Protein AF-A0A1V4E7P1-F1 (afdb_monomer)

Radius of gyration: 20.3 Å; Cα contacts (8 Å, |Δi|>4): 604; chains: 1; bounding box: 57×33×59 Å

Nearest PDB structures (foldseek):
  3u5r-assembly1_E  TM=9.114E-01  e=9.843E-17  Sinorhizobium meliloti 1021
  2ywi-assembly2_B  TM=9.077E-01  e=2.614E-15  Geobacillus kaustophilus HTA426
  2cvb-assembly1_A  TM=9.276E-01  e=2.884E-14  Thermus thermophilus HB8
  2h19-assembly2_B  TM=8.306E-01  e=2.951E-09  Bacillus subtilis
  2h1b-assembly2_B  TM=8.252E-01  e=4.194E-09  Bacillus subtilis

Secondary structure (DSSP, 8-state):
--TTSBPPP-EEEBTTS-EEE--GGGSSEEEEEEE-SS-HHHHHHHHHHHHHHHHHGGGTEEEEEEE-S-TTT-GGGSHHHHHHHHHTT--SS-EEE-TT-HHHHHHT--EESEEEEEETTSBEEEEE-SSS-TT-GGGTTHHHHHHHHHHHTTPPPSS-B----SEEP---EEEEE-TT-TTHHHHHHHHHHHHHHTT-TTS-EEEEE--SHHHHHHHT--SBSEEEETTEESS--SPPP-SSB--EEPTTS-EESS--HHHHHHHHHHHT--GGGSTT---TTS----

Solvent-accessible surface area (backbone atoms only — not comparable to full-atom values): 15595 Å² total; per-residue (Å²): 100,58,69,69,39,71,59,82,73,49,72,35,30,32,64,87,64,51,79,46,64,65,56,37,74,80,27,60,30,38,35,43,31,37,34,47,68,71,33,68,45,19,54,53,39,38,67,41,53,32,46,50,31,58,74,34,45,90,68,42,36,45,44,43,36,33,35,41,43,37,36,88,90,36,57,57,51,23,65,65,47,51,35,52,43,53,76,70,63,69,57,63,50,58,50,26,51,32,87,61,19,51,64,43,57,67,50,54,63,33,24,16,31,28,39,35,34,27,30,39,87,29,30,24,51,27,39,18,34,46,48,49,48,60,90,45,71,87,56,57,31,45,53,45,50,52,35,48,53,21,56,76,67,74,44,79,41,92,68,32,69,50,43,48,53,48,46,53,62,44,67,45,34,36,41,37,31,32,94,85,46,93,54,46,69,63,50,51,51,51,52,53,52,44,32,40,78,70,75,40,64,84,60,69,72,46,76,41,78,46,86,44,56,68,53,15,52,76,56,66,30,47,14,20,59,35,52,27,50,34,72,38,58,71,75,77,71,90,63,64,48,32,94,44,79,27,75,27,77,32,99,88,71,48,78,30,70,58,66,46,69,70,57,53,42,55,43,49,53,63,78,68,40,41,40,83,69,41,89,88,52,53,66,52,72,51,80,78,85,123

Foldseek 3Di:
DAFFDQQDWDWFAFLVGDTDIDQQQQFQKEKEWEAAQPWPLLVLCQQLLQVVLVVCVVLRYAYEYEYLAACVLPVCRDSVVNVVCVVVVSHSHTYGYPNLSVSCVRVVPWFHTWIWMAGSVSGTQATADLALDSNDCVCSSVLVVQSVVCSSVVHRRPCRYAQHDTWTGNWAKEWEAEPPDPCSVVQVVLLCVLCVVVVNNSRDYHYDHDYDQVSQQVLVALEPGFIDISSDTLDDDDRGRDHHQDWDQEPVRDTDSDYDSVSSNVSCCVSNPHSVNDPPHDNSNDPPPD

Sequence (290 aa):
MTVGDRAPLFELPDTAGAPVCLSPERSVATVVVFTANGCPFARAWHDRIQQVARDYANRDVTVLQVVSNDETDHPEDSSTAMRERVAAGELAGPFLRDADQWVAQAYGATATPEIFVVDRMGLVRYHGAPDGDHDDPAQNAGWLREALDDVLSGREVARPLTSPAGCSIKWRVELLWWDGCPTHEHAAELLRGTLAELGRGDVHVAERQVTSREEAERLGFPGSPTFQVGRRDVFPGDAPPALTCRVYERADGRPSPLPDPADLAARLRRVLARPWDLPGWVDPRKPSNR

Mean predicted aligned error: 3.9 Å

pLDDT: mean 94.99, std 6.22, range [40.5, 98.81]

Structure (mmCIF, N/CA/C/O backbone):
data_AF-A0A1V4E7P1-F1
#
_entry.id   AF-A0A1V4E7P1-F1
#
loop_
_atom_site.group_PDB
_atom_site.id
_atom_site.type_symbol
_atom_site.label_atom_id
_atom_site.label_alt_id
_atom_site.label_comp_id
_atom_site.label_asym_id
_atom_site.label_entity_id
_atom_site.label_seq_id
_atom_site.pdbx_PDB_ins_code
_atom_site.Cartn_x
_atom_site.Cartn_y
_atom_site.Cartn_z
_atom_site.occupancy
_atom_site.B_iso_or_equiv
_atom_site.auth_seq_id
_atom_site.auth_comp_id
_atom_site.auth_asym_id
_atom_site.auth_atom_id
_atom_site.pdbx_PDB_model_num
ATOM 1 N N . MET A 1 1 ? -5.362 -8.391 -1.454 1.00 86.50 1 MET A N 1
ATOM 2 C CA . MET A 1 1 ? -5.805 -9.392 -0.462 1.00 86.50 1 MET A CA 1
ATOM 3 C C . MET A 1 1 ? -7.321 -9.315 -0.337 1.00 86.50 1 MET A C 1
ATOM 5 O O . MET A 1 1 ? -7.881 -8.302 -0.738 1.00 86.50 1 MET A O 1
ATOM 9 N N . THR A 1 2 ? -7.983 -10.358 0.149 1.00 90.38 2 THR A N 1
ATOM 10 C CA . THR A 1 2 ? -9.437 -10.400 0.359 1.00 90.38 2 THR A CA 1
ATOM 11 C C . THR A 1 2 ? -9.773 -10.859 1.776 1.00 90.38 2 THR A C 1
ATOM 13 O O . THR A 1 2 ? -8.920 -11.357 2.511 1.00 90.38 2 THR A O 1
ATOM 16 N N . VAL A 1 3 ? -11.024 -10.665 2.190 1.00 95.31 3 VAL A N 1
ATOM 17 C CA . VAL A 1 3 ? -11.500 -11.143 3.493 1.00 95.31 3 VAL A CA 1
ATOM 18 C C . VAL A 1 3 ? -11.436 -12.669 3.536 1.00 95.31 3 VAL A C 1
ATOM 20 O O . VAL A 1 3 ? -11.879 -13.344 2.612 1.00 95.31 3 VAL A O 1
ATOM 23 N N . GLY A 1 4 ? -10.912 -13.205 4.636 1.00 96.94 4 GLY A N 1
ATOM 24 C CA . GLY A 1 4 ? -10.682 -14.632 4.839 1.00 96.94 4 GLY A CA 1
ATOM 25 C C . GLY A 1 4 ? -9.262 -15.087 4.506 1.00 96.94 4 GLY A C 1
ATOM 26 O O . GLY A 1 4 ? -8.871 -16.161 4.959 1.00 96.94 4 GLY A O 1
ATOM 27 N N . ASP A 1 5 ? -8.470 -14.276 3.799 1.00 97.75 5 ASP A N 1
ATOM 28 C CA . ASP A 1 5 ? -7.058 -14.574 3.559 1.00 97.75 5 ASP A CA 1
ATOM 29 C C .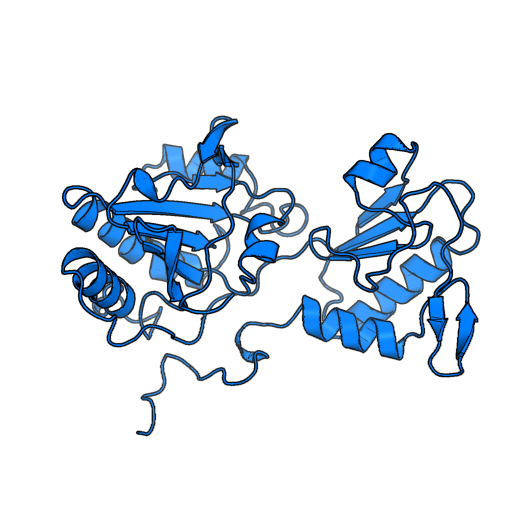 ASP A 1 5 ? -6.243 -14.486 4.857 1.00 97.75 5 ASP A C 1
ATOM 31 O O . ASP A 1 5 ? -6.574 -13.738 5.784 1.00 97.75 5 ASP A O 1
ATOM 35 N N . ARG A 1 6 ? -5.130 -15.230 4.912 1.00 97.88 6 ARG A N 1
ATOM 36 C CA . ARG A 1 6 ? -4.115 -15.030 5.952 1.00 97.88 6 ARG A CA 1
ATOM 37 C C . ARG A 1 6 ? -3.368 -13.730 5.682 1.00 97.88 6 ARG A C 1
ATOM 39 O O . ARG A 1 6 ? -2.772 -13.578 4.617 1.00 97.88 6 ARG A O 1
ATOM 46 N N . ALA A 1 7 ? -3.374 -12.831 6.658 1.00 97.94 7 ALA A N 1
ATOM 47 C CA . ALA A 1 7 ? -2.643 -11.579 6.587 1.00 97.94 7 ALA A CA 1
ATOM 48 C C . ALA A 1 7 ? -1.129 -11.856 6.491 1.00 97.94 7 ALA A C 1
ATOM 50 O O . ALA A 1 7 ? -0.604 -12.622 7.310 1.00 97.94 7 ALA A O 1
ATOM 51 N N . PRO A 1 8 ? -0.409 -11.256 5.525 1.00 97.19 8 PRO A N 1
ATOM 52 C CA . PRO A 1 8 ? 1.044 -11.313 5.498 1.00 97.19 8 PRO A CA 1
ATOM 53 C C . PRO A 1 8 ? 1.610 -10.758 6.807 1.00 97.19 8 PRO A C 1
ATOM 55 O O . PRO A 1 8 ? 1.315 -9.622 7.192 1.00 97.19 8 PRO A O 1
ATOM 58 N N . LEU A 1 9 ? 2.405 -11.571 7.501 1.00 97.12 9 LEU A N 1
ATOM 59 C CA . LEU A 1 9 ? 3.141 -11.122 8.677 1.00 97.12 9 LEU A CA 1
ATOM 60 C C . LEU A 1 9 ? 4.271 -10.199 8.230 1.00 97.12 9 LEU A C 1
ATOM 62 O O . LEU A 1 9 ? 4.896 -10.442 7.198 1.00 97.12 9 LEU A O 1
ATOM 66 N N . PHE A 1 10 ? 4.543 -9.164 9.014 1.00 98.12 10 PHE A N 1
ATOM 67 C CA . PHE A 1 10 ? 5.617 -8.218 8.744 1.00 98.12 10 PHE A CA 1
ATOM 68 C C . PHE A 1 10 ? 6.287 -7.767 10.035 1.00 98.12 10 PHE A C 1
ATOM 70 O O . PHE A 1 10 ? 5.682 -7.806 11.108 1.00 98.12 10 PHE A O 1
ATOM 77 N N . GLU A 1 11 ? 7.517 -7.292 9.886 1.00 98.19 11 GLU A N 1
ATOM 78 C CA . GLU A 1 11 ? 8.252 -6.504 10.866 1.00 98.19 11 GLU A CA 1
ATOM 79 C C . GLU A 1 11 ? 8.652 -5.200 10.174 1.00 98.19 11 GLU A C 1
ATOM 81 O O . GLU A 1 11 ? 9.253 -5.226 9.098 1.00 98.19 11 GLU A O 1
ATOM 86 N N . LEU A 1 12 ? 8.265 -4.066 10.753 1.00 98.50 12 LEU A N 1
ATOM 87 C CA . LEU A 1 12 ? 8.614 -2.738 10.255 1.00 98.50 12 LEU A CA 1
ATOM 88 C C . LEU A 1 12 ? 9.168 -1.887 11.400 1.00 98.50 12 LEU A C 1
ATOM 90 O O . LEU A 1 12 ? 8.705 -2.026 12.534 1.00 98.50 12 LEU A O 1
ATOM 94 N N . PRO A 1 13 ? 10.125 -0.986 11.129 1.00 98.31 13 PRO A N 1
ATOM 95 C CA . PRO A 1 13 ? 10.591 -0.045 12.131 1.00 98.31 13 PRO A CA 1
ATOM 96 C C . PRO A 1 13 ? 9.505 0.990 12.449 1.00 98.31 13 PRO A C 1
ATOM 98 O O . PRO A 1 13 ? 8.839 1.516 11.550 1.00 98.31 13 PRO A O 1
ATOM 101 N N . ASP A 1 14 ? 9.362 1.320 13.729 1.00 97.88 14 ASP A N 1
ATOM 102 C CA . ASP A 1 14 ? 8.660 2.522 14.162 1.00 97.88 14 ASP A CA 1
ATOM 103 C C . ASP A 1 14 ? 9.491 3.792 13.889 1.00 97.88 14 ASP A C 1
ATOM 105 O O . ASP A 1 14 ? 10.610 3.753 13.367 1.00 97.88 14 ASP A O 1
ATOM 109 N N . THR A 1 15 ? 8.966 4.956 14.272 1.00 96.38 15 THR A N 1
ATOM 110 C CA . THR A 1 15 ? 9.650 6.243 14.065 1.00 96.38 15 THR A CA 1
ATOM 111 C C . THR A 1 15 ? 10.967 6.404 14.844 1.00 96.38 15 THR A C 1
ATOM 113 O O . THR A 1 15 ? 11.771 7.281 14.511 1.00 96.38 15 THR A O 1
ATOM 116 N N . ALA A 1 16 ? 11.197 5.583 15.875 1.00 95.25 16 ALA A N 1
ATOM 117 C CA . ALA A 1 16 ? 12.439 5.517 16.645 1.00 95.25 16 ALA A CA 1
ATOM 118 C C . ALA A 1 16 ? 13.408 4.433 16.124 1.00 95.25 16 ALA A C 1
ATOM 120 O O . ALA A 1 16 ? 14.529 4.328 16.622 1.00 95.25 16 ALA A O 1
ATOM 121 N N . GLY A 1 17 ? 13.007 3.661 15.109 1.00 96.00 17 GLY A N 1
ATOM 122 C CA . GLY A 1 17 ? 13.779 2.560 14.539 1.00 96.00 17 GLY A CA 1
ATOM 123 C C . GLY A 1 17 ? 13.604 1.229 15.274 1.00 96.00 17 GLY A C 1
ATOM 124 O O . GLY A 1 17 ? 14.301 0.271 14.944 1.00 96.00 17 GLY A O 1
ATOM 125 N N . ALA A 1 18 ? 12.705 1.145 16.259 1.00 97.25 18 ALA A N 1
ATOM 126 C CA . ALA A 1 18 ? 12.428 -0.104 16.953 1.00 97.25 18 ALA A CA 1
ATOM 127 C C . ALA A 1 18 ? 11.563 -1.021 16.070 1.00 97.25 18 ALA A C 1
ATOM 129 O O . ALA A 1 18 ? 10.590 -0.548 15.478 1.00 97.25 18 ALA A O 1
ATOM 130 N N . PRO A 1 19 ? 11.882 -2.323 15.968 1.00 97.88 19 PRO A N 1
ATOM 131 C CA . PRO A 1 19 ? 11.087 -3.247 15.172 1.00 97.88 19 PRO A CA 1
ATOM 132 C C . PRO A 1 19 ? 9.722 -3.489 15.827 1.00 97.88 19 PRO A C 1
ATOM 134 O O . PRO A 1 19 ? 9.629 -3.787 17.020 1.00 97.88 19 PRO A O 1
ATOM 137 N N . VAL A 1 20 ? 8.660 -3.395 15.029 1.00 98.25 20 VAL A N 1
ATOM 138 C CA . VAL A 1 20 ? 7.285 -3.713 15.421 1.00 98.25 20 VAL A CA 1
ATOM 139 C C . VAL A 1 20 ? 6.727 -4.749 14.458 1.00 98.25 20 VAL A C 1
ATOM 141 O O . VAL A 1 20 ? 6.707 -4.548 13.242 1.00 98.25 20 VAL A O 1
ATOM 144 N N . CYS A 1 21 ? 6.241 -5.853 15.018 1.00 97.50 21 CYS A N 1
ATOM 145 C CA . CYS A 1 21 ? 5.697 -6.962 14.249 1.00 97.50 21 CYS A CA 1
ATOM 146 C C . CYS A 1 21 ? 4.171 -6.954 14.255 1.00 97.50 21 CYS A C 1
ATOM 148 O O . CYS A 1 21 ? 3.543 -6.700 15.286 1.00 97.50 21 CYS A O 1
ATOM 150 N N . LEU A 1 22 ? 3.570 -7.363 13.139 1.00 97.44 22 LEU A N 1
ATOM 151 C CA . LEU A 1 22 ? 2.231 -7.937 13.191 1.00 97.44 22 LEU A CA 1
ATOM 152 C C . LEU A 1 22 ? 2.330 -9.352 13.776 1.00 97.44 22 LEU A C 1
ATOM 154 O O . LEU A 1 22 ? 2.840 -10.264 13.129 1.00 97.44 22 LEU A O 1
ATOM 158 N N . SER A 1 23 ? 1.823 -9.533 14.994 1.00 94.69 23 SER A N 1
ATOM 159 C CA . SER A 1 23 ? 1.747 -10.827 15.684 1.00 94.69 23 SER A CA 1
ATOM 160 C C . SER A 1 23 ? 0.292 -11.093 16.080 1.00 94.69 23 SER A C 1
ATOM 162 O O . SER A 1 23 ? -0.116 -10.688 17.173 1.00 94.69 23 SER A O 1
ATOM 164 N N . PRO A 1 24 ? -0.518 -11.696 15.187 1.00 92.69 24 PRO A N 1
ATOM 165 C CA . PRO A 1 24 ? -1.966 -11.806 15.364 1.00 92.69 24 PRO A CA 1
ATOM 166 C C . PRO A 1 24 ? -2.376 -12.430 16.701 1.00 92.69 24 PRO A C 1
ATOM 168 O O . PRO A 1 24 ? -3.337 -11.998 17.326 1.00 92.69 24 PRO A O 1
ATOM 171 N N . GLU A 1 25 ? -1.607 -13.396 17.197 1.00 94.25 25 GLU A N 1
ATOM 172 C CA . GLU A 1 25 ? -1.861 -14.112 18.444 1.00 94.25 25 GLU A CA 1
ATOM 173 C C . GLU A 1 25 ? -1.769 -13.244 19.712 1.00 94.25 25 GLU A C 1
ATOM 175 O O . GLU A 1 25 ? -2.241 -13.665 20.770 1.00 94.25 25 GLU A O 1
ATOM 180 N N . ARG A 1 26 ? -1.173 -12.045 19.623 1.00 94.12 26 ARG A N 1
ATOM 181 C CA . ARG A 1 26 ? -0.971 -11.129 20.759 1.00 94.12 26 ARG A CA 1
ATOM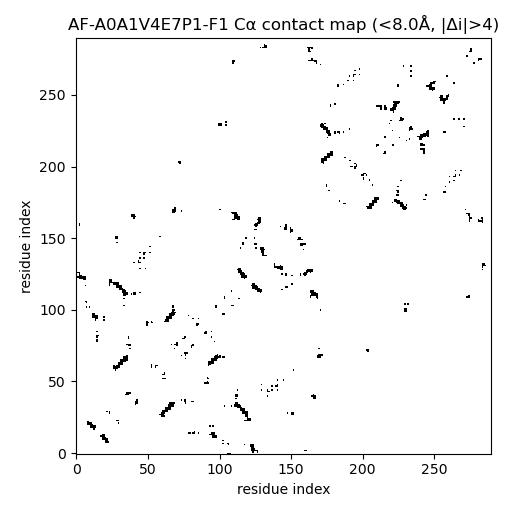 182 C C . ARG A 1 26 ? -2.180 -10.262 21.094 1.00 94.12 26 ARG A C 1
ATOM 184 O O . ARG A 1 26 ? -2.166 -9.633 22.146 1.00 94.12 26 ARG A O 1
ATOM 191 N N . SER A 1 27 ? -3.185 -10.218 20.225 1.00 95.25 27 SER A N 1
ATOM 192 C CA . SER A 1 27 ? -4.400 -9.426 20.420 1.00 95.25 27 SER A CA 1
ATOM 193 C C . SER A 1 27 ? -5.635 -10.229 20.013 1.00 95.25 27 SER A C 1
ATOM 195 O O . SER A 1 27 ? -5.532 -11.261 19.349 1.00 95.25 27 SER A O 1
ATOM 197 N N . VAL A 1 28 ? -6.837 -9.815 20.420 1.00 97.06 28 VAL A N 1
ATOM 198 C CA . VAL A 1 28 ? -8.070 -10.377 19.836 1.00 97.06 28 VAL A CA 1
ATOM 199 C C . VAL A 1 28 ? -8.204 -9.924 18.381 1.00 97.06 28 VAL A C 1
ATOM 201 O O . VAL A 1 28 ? -8.587 -10.720 17.521 1.00 97.06 28 VAL A O 1
ATOM 204 N N . ALA A 1 29 ? -7.838 -8.669 18.107 1.00 98.31 29 ALA A N 1
ATOM 205 C CA . ALA A 1 29 ? -7.758 -8.121 16.761 1.00 98.31 29 ALA A CA 1
ATOM 206 C C . ALA A 1 29 ?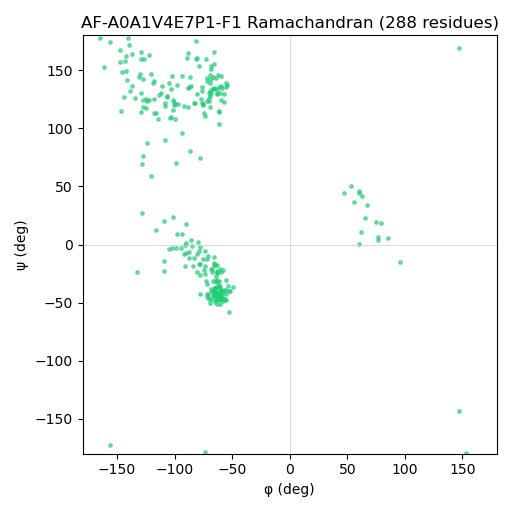 -6.563 -7.166 16.606 1.00 98.31 29 ALA A C 1
ATOM 208 O O . ALA A 1 29 ? -6.171 -6.463 17.537 1.00 98.31 29 ALA A O 1
ATOM 209 N N . THR A 1 30 ? -6.001 -7.101 15.404 1.00 98.69 30 THR A N 1
ATOM 210 C CA . THR A 1 30 ? -5.043 -6.071 14.998 1.00 98.69 30 THR A CA 1
ATOM 211 C C . THR A 1 30 ? -5.575 -5.336 13.776 1.00 98.69 30 THR A C 1
ATOM 213 O O . THR A 1 30 ? -5.885 -5.950 12.760 1.00 98.69 30 THR A O 1
ATOM 216 N N . VAL A 1 31 ? -5.680 -4.016 13.867 1.00 98.75 31 VAL A N 1
ATOM 217 C CA . VAL A 1 31 ? -6.015 -3.139 12.747 1.00 98.75 31 VAL A CA 1
ATOM 218 C C . VAL A 1 31 ? -4.717 -2.691 12.092 1.00 98.75 31 VAL A C 1
ATOM 220 O O . VAL A 1 31 ? -3.900 -2.044 12.739 1.00 98.75 31 VAL A O 1
ATOM 223 N N . VAL A 1 32 ? -4.529 -3.010 10.818 1.00 98.81 32 VAL A N 1
ATOM 224 C CA . VAL A 1 32 ? -3.451 -2.464 9.990 1.00 98.81 32 VAL A CA 1
ATOM 225 C C . VAL A 1 32 ? -4.041 -1.342 9.142 1.00 98.81 32 VAL A C 1
ATOM 227 O O . VAL A 1 32 ? -4.985 -1.558 8.383 1.00 98.81 32 VAL A O 1
ATOM 230 N N . VAL A 1 33 ? -3.505 -0.136 9.298 1.00 98.75 33 VAL A N 1
ATOM 231 C CA . VAL A 1 33 ? -3.950 1.079 8.612 1.00 98.75 33 VAL A CA 1
ATOM 232 C C . VAL A 1 33 ? -2.829 1.541 7.694 1.00 98.75 33 VAL A C 1
ATOM 234 O O . VAL A 1 33 ? -1.834 2.076 8.177 1.00 98.75 33 VAL A O 1
ATOM 237 N N . PHE A 1 34 ? -2.986 1.398 6.381 1.00 98.69 34 PHE A N 1
ATOM 238 C CA . PHE A 1 34 ? -2.112 2.099 5.439 1.00 98.69 34 PHE A CA 1
ATOM 239 C C . PHE A 1 34 ? -2.539 3.557 5.403 1.00 98.69 34 PHE A C 1
ATOM 241 O O . PHE A 1 34 ? -3.694 3.844 5.116 1.00 98.69 34 PHE A O 1
ATOM 248 N N . THR A 1 35 ? -1.648 4.480 5.749 1.00 98.50 35 THR A N 1
ATOM 249 C CA . THR A 1 35 ? -1.956 5.905 5.906 1.00 98.50 35 THR A CA 1
ATOM 250 C C . THR A 1 35 ? -0.827 6.778 5.362 1.00 98.50 35 THR A C 1
ATOM 252 O O . THR A 1 35 ? 0.191 6.283 4.883 1.00 98.50 35 THR A O 1
ATOM 255 N N . ALA A 1 36 ? -1.028 8.090 5.414 1.00 97.75 36 ALA A N 1
ATOM 256 C CA . ALA A 1 36 ? -0.058 9.096 5.014 1.00 97.75 36 ALA A CA 1
ATOM 257 C C . ALA A 1 36 ? -0.208 10.350 5.888 1.00 97.75 36 ALA A C 1
ATOM 259 O O . ALA A 1 36 ? -1.272 10.618 6.452 1.00 97.75 36 ALA A O 1
ATOM 260 N N . ASN A 1 37 ? 0.854 11.138 5.973 1.00 96.62 37 ASN A N 1
ATOM 261 C CA . ASN A 1 37 ? 0.872 12.461 6.583 1.00 96.62 37 ASN A CA 1
ATOM 262 C C . ASN A 1 37 ? 0.270 13.507 5.635 1.00 96.62 37 ASN A C 1
ATOM 264 O O . ASN A 1 37 ? -0.509 14.358 6.065 1.00 96.62 37 ASN A O 1
ATOM 268 N N . GLY A 1 38 ? 0.611 13.428 4.343 1.00 92.75 38 GLY A N 1
ATOM 269 C CA . GLY A 1 38 ? 0.233 14.425 3.335 1.00 92.75 38 GLY A CA 1
ATOM 270 C C . GLY A 1 38 ? -1.176 14.302 2.773 1.00 92.75 38 GLY A C 1
ATOM 271 O O . GLY A 1 38 ? -1.741 15.276 2.273 1.00 92.75 38 GLY A O 1
ATOM 272 N N . CYS A 1 39 ? -1.766 13.109 2.841 1.00 95.12 39 CYS A N 1
ATOM 273 C CA . CYS A 1 39 ? -3.039 12.841 2.188 1.00 95.12 39 CYS A CA 1
ATOM 274 C C . CYS A 1 39 ? -4.203 13.576 2.889 1.00 95.12 39 CYS A C 1
ATOM 276 O O . CYS A 1 39 ? -4.427 13.359 4.083 1.00 95.12 39 CYS A O 1
ATOM 278 N N . PRO A 1 40 ? -5.017 14.378 2.170 1.00 95.69 40 PRO A N 1
ATOM 279 C CA . PRO A 1 40 ? -6.173 15.052 2.761 1.00 95.69 40 PRO A CA 1
ATOM 280 C C . PRO A 1 40 ? -7.207 14.071 3.333 1.00 95.69 40 PRO A C 1
ATOM 282 O O . PRO A 1 40 ? -7.742 14.324 4.407 1.00 95.69 40 PRO A O 1
ATOM 285 N N . PHE A 1 41 ? -7.431 12.921 2.687 1.00 95.81 41 PHE A N 1
ATOM 286 C CA . PHE A 1 41 ? -8.331 11.879 3.201 1.00 95.81 41 PHE A CA 1
ATOM 287 C C . PHE A 1 41 ? -7.791 11.241 4.484 1.00 95.81 41 PHE A C 1
ATOM 289 O O . PHE A 1 41 ? -8.531 11.075 5.452 1.00 95.81 41 PHE A O 1
ATOM 296 N N . ALA A 1 42 ? -6.492 10.921 4.522 1.00 97.12 42 ALA A N 1
ATOM 297 C CA . ALA A 1 42 ? -5.860 10.354 5.713 1.00 97.12 42 ALA A CA 1
ATOM 298 C C . ALA A 1 42 ? -5.945 11.318 6.900 1.00 97.12 42 ALA A C 1
ATOM 300 O O . ALA A 1 42 ? -6.247 10.894 8.013 1.00 97.12 42 ALA A O 1
ATOM 301 N N . ARG A 1 43 ? -5.762 12.621 6.654 1.00 97.00 43 ARG A N 1
ATOM 302 C CA . ARG A 1 43 ? -5.940 13.673 7.662 1.00 97.00 43 ARG A CA 1
ATOM 303 C C . ARG A 1 43 ? -7.395 13.803 8.116 1.00 97.00 43 ARG A C 1
ATOM 305 O O . ARG A 1 43 ? -7.634 13.886 9.314 1.00 97.00 43 ARG A O 1
ATOM 312 N N . ALA A 1 44 ? -8.358 13.759 7.196 1.00 96.81 44 ALA A N 1
ATOM 313 C CA . ALA A 1 44 ? -9.785 13.869 7.513 1.00 96.81 44 ALA A CA 1
ATOM 314 C C . ALA A 1 44 ? -10.314 12.700 8.373 1.00 96.81 44 ALA A C 1
ATOM 316 O O . ALA A 1 44 ? -11.206 12.875 9.208 1.00 96.81 44 ALA A O 1
ATOM 317 N N . TRP A 1 45 ? -9.755 11.499 8.210 1.00 97.50 45 TRP A N 1
ATOM 318 C CA . TRP A 1 45 ? -10.077 10.338 9.049 1.00 97.50 45 TRP A CA 1
ATOM 319 C C . TRP A 1 45 ? -9.166 10.157 10.265 1.00 97.50 45 TRP A C 1
ATOM 321 O O . TRP A 1 45 ? -9.469 9.317 11.115 1.00 97.50 45 TRP A O 1
ATOM 331 N N . HIS A 1 46 ? -8.082 10.929 10.376 1.00 97.75 46 HIS A N 1
ATOM 332 C CA . HIS A 1 46 ? -7.030 10.711 11.365 1.00 97.75 46 HIS A CA 1
ATOM 333 C C . HIS A 1 46 ? -7.579 10.617 12.792 1.00 97.75 46 HIS A C 1
ATOM 335 O O . HIS A 1 46 ? -7.422 9.573 13.425 1.00 97.75 46 HIS A O 1
ATOM 341 N N . ASP A 1 47 ? -8.282 11.652 13.259 1.00 97.88 47 ASP A N 1
ATOM 342 C CA . ASP A 1 47 ? -8.779 11.731 14.639 1.00 97.88 47 ASP A CA 1
ATOM 343 C C . ASP A 1 47 ? -9.724 10.575 14.980 1.00 97.88 47 ASP A C 1
ATOM 345 O O . ASP A 1 47 ? -9.632 9.988 16.057 1.00 97.88 47 ASP A O 1
ATOM 349 N N . ARG A 1 48 ? -10.586 10.179 14.034 1.00 97.31 48 ARG A N 1
ATOM 350 C CA . ARG A 1 48 ? -11.513 9.048 14.199 1.00 97.31 48 ARG A CA 1
ATOM 351 C C . ARG A 1 48 ? -10.764 7.723 14.341 1.00 97.31 48 ARG A C 1
ATOM 353 O O . ARG A 1 48 ? -11.098 6.928 15.215 1.00 97.31 48 ARG A O 1
ATOM 360 N N . ILE A 1 49 ? -9.726 7.496 13.532 1.00 98.44 49 ILE A N 1
ATOM 361 C CA . ILE A 1 49 ? -8.878 6.295 13.624 1.00 98.44 49 ILE A CA 1
ATOM 362 C C . ILE A 1 49 ? -8.114 6.276 14.955 1.00 98.44 49 ILE A C 1
ATOM 364 O O . ILE A 1 49 ? -8.058 5.234 15.612 1.00 98.44 49 ILE A O 1
ATOM 368 N N . GLN A 1 50 ? -7.581 7.418 15.406 1.00 98.56 50 GLN A N 1
ATOM 369 C CA . GLN A 1 50 ? -6.932 7.492 16.719 1.00 98.56 50 GLN A CA 1
ATOM 370 C C . GLN A 1 50 ? -7.925 7.251 17.854 1.00 98.56 50 GLN A C 1
ATOM 372 O O . GLN A 1 50 ? -7.579 6.613 18.846 1.00 98.56 50 GLN A O 1
ATOM 377 N N . GLN A 1 51 ? -9.158 7.740 17.724 1.00 98.38 51 GLN A N 1
ATOM 378 C CA . GLN A 1 51 ? -10.203 7.495 18.708 1.00 98.38 51 GLN A CA 1
ATOM 379 C C . GLN A 1 51 ? -10.566 6.007 18.768 1.00 98.38 51 GLN A C 1
ATOM 381 O O . GLN A 1 51 ? -10.682 5.471 19.863 1.00 98.38 51 GLN A O 1
ATOM 386 N N . VAL A 1 52 ? -10.652 5.311 17.628 1.00 98.62 52 VAL A N 1
ATOM 387 C CA . VAL A 1 52 ? -10.809 3.845 17.599 1.00 98.62 52 VAL A CA 1
ATOM 388 C C . VAL A 1 52 ? -9.654 3.155 18.331 1.00 98.62 52 VAL A C 1
ATOM 390 O O . VAL A 1 52 ? -9.901 2.295 19.173 1.00 98.62 52 VAL A O 1
ATOM 393 N N . ALA A 1 53 ? -8.404 3.553 18.082 1.00 98.50 53 ALA A N 1
ATOM 394 C CA . ALA A 1 53 ? -7.259 2.978 18.789 1.00 98.50 53 ALA A CA 1
ATOM 395 C C . ALA A 1 53 ? -7.368 3.156 20.316 1.00 98.50 53 ALA A C 1
ATOM 397 O O . ALA A 1 53 ? -7.122 2.210 21.061 1.00 98.50 53 ALA A O 1
ATOM 398 N N . ARG A 1 54 ? -7.803 4.332 20.790 1.00 98.25 54 ARG A N 1
ATOM 399 C CA . ARG A 1 54 ? -8.011 4.604 22.225 1.00 98.25 54 ARG A CA 1
ATOM 400 C C . ARG A 1 54 ? -9.182 3.810 22.808 1.00 98.25 54 ARG A C 1
ATOM 402 O O . ARG A 1 54 ? -9.034 3.207 23.867 1.00 98.25 54 ARG A O 1
ATOM 409 N N . ASP A 1 55 ? -10.322 3.797 22.122 1.00 98.38 55 ASP A N 1
ATOM 410 C CA . ASP A 1 55 ? -11.566 3.186 22.605 1.00 98.38 55 ASP A CA 1
ATOM 411 C C . ASP A 1 55 ? -11.475 1.661 22.724 1.00 98.38 55 ASP A C 1
ATOM 413 O O . ASP A 1 55 ? -12.136 1.069 23.575 1.00 98.38 55 ASP A O 1
ATOM 417 N N . TYR A 1 56 ? -10.675 1.020 21.867 1.00 98.44 56 TYR A N 1
ATOM 418 C CA . TYR A 1 56 ? -10.546 -0.437 21.821 1.00 98.44 56 TYR A CA 1
ATOM 419 C C . TYR A 1 56 ? -9.262 -0.966 22.484 1.00 98.44 56 TYR A C 1
ATOM 421 O O . TYR A 1 56 ? -9.112 -2.182 22.620 1.00 98.44 56 TYR A O 1
ATOM 429 N N . ALA A 1 57 ? -8.370 -0.095 22.973 1.00 96.12 57 ALA A N 1
ATOM 430 C CA . ALA A 1 57 ? -7.122 -0.504 23.627 1.00 96.12 57 ALA A CA 1
ATOM 431 C C . ALA A 1 57 ? -7.355 -1.418 24.846 1.00 96.12 57 ALA A C 1
ATOM 433 O O . ALA A 1 57 ? -6.652 -2.407 25.039 1.00 96.12 57 ALA A O 1
ATOM 434 N N . ASN A 1 58 ? -8.383 -1.140 25.656 1.00 96.56 58 ASN A N 1
ATOM 435 C CA . ASN A 1 58 ? -8.744 -1.958 26.822 1.00 96.56 58 ASN A CA 1
ATOM 436 C C . ASN A 1 58 ? -9.500 -3.254 26.465 1.00 96.56 58 ASN A C 1
ATOM 438 O O . ASN A 1 58 ? -9.832 -4.032 27.359 1.00 96.56 58 ASN A O 1
ATOM 442 N N . ARG A 1 59 ? -9.778 -3.486 25.178 1.00 97.19 59 ARG A N 1
ATOM 443 C CA . ARG A 1 59 ? -10.461 -4.674 24.643 1.00 97.19 59 ARG A CA 1
ATOM 444 C C . ARG A 1 59 ? -9.511 -5.577 23.855 1.00 97.19 59 ARG A C 1
ATOM 446 O O . ARG A 1 59 ? -9.974 -6.397 23.070 1.00 97.19 59 ARG A O 1
ATOM 453 N N . ASP A 1 60 ? -8.203 -5.439 24.085 1.00 95.88 60 ASP A N 1
ATOM 454 C CA . ASP A 1 60 ? -7.153 -6.236 23.441 1.00 95.88 60 ASP A CA 1
ATOM 455 C C . ASP A 1 60 ? -7.158 -6.089 21.906 1.00 95.88 60 ASP A C 1
ATOM 457 O O . ASP A 1 60 ? -7.070 -7.067 21.157 1.00 95.88 60 ASP A O 1
ATOM 461 N N . VAL A 1 61 ? -7.303 -4.843 21.438 1.00 98.38 61 VAL A N 1
ATOM 462 C CA . VAL A 1 61 ? -7.151 -4.457 20.030 1.00 98.38 61 VAL A CA 1
ATOM 463 C C . VAL A 1 61 ? -5.906 -3.596 19.866 1.00 98.38 61 VAL A C 1
ATOM 465 O O . VAL A 1 61 ? -5.736 -2.595 20.560 1.00 98.38 61 VAL A O 1
ATOM 468 N N . THR A 1 62 ? -5.071 -3.955 18.895 1.00 98.06 62 THR A N 1
ATOM 469 C CA . THR A 1 62 ? -3.888 -3.177 18.502 1.00 98.06 62 THR A CA 1
ATOM 470 C C . THR A 1 62 ? -4.152 -2.450 17.186 1.00 98.06 62 THR A C 1
ATOM 472 O O . THR A 1 62 ? -4.717 -3.041 16.271 1.00 98.06 62 THR A O 1
ATOM 475 N N . VAL A 1 63 ? -3.721 -1.193 17.050 1.00 98.62 63 VAL A N 1
ATOM 476 C CA . VAL A 1 63 ? -3.783 -0.442 15.782 1.00 98.62 63 VAL A CA 1
ATOM 477 C C . VAL A 1 63 ? -2.366 -0.113 15.313 1.00 98.62 63 VAL A C 1
ATOM 479 O O . VAL A 1 63 ? -1.666 0.667 15.955 1.00 98.62 63 VAL A O 1
ATOM 482 N N . LEU A 1 64 ? -1.953 -0.710 14.196 1.00 98.75 64 LEU A N 1
ATOM 483 C CA . LEU A 1 64 ? -0.676 -0.487 13.521 1.00 98.75 64 LEU A CA 1
ATOM 484 C C . LEU A 1 64 ? -0.891 0.443 12.327 1.00 98.75 64 LEU A C 1
ATOM 486 O O . LEU A 1 64 ? -1.677 0.138 11.432 1.00 98.75 64 LEU A O 1
ATOM 490 N N . GLN A 1 65 ? -0.189 1.570 12.299 1.00 98.69 65 GLN A N 1
ATOM 491 C CA . GLN A 1 65 ? -0.324 2.580 11.252 1.00 98.69 65 GLN A CA 1
ATOM 492 C C . GLN A 1 65 ? 0.924 2.561 10.374 1.00 98.69 65 GLN A C 1
ATOM 494 O O . GLN A 1 65 ? 2.023 2.735 10.883 1.00 98.69 65 GLN A O 1
ATOM 499 N N . VAL A 1 66 ? 0.771 2.336 9.073 1.00 98.81 66 VAL A N 1
ATOM 500 C CA . VAL A 1 66 ? 1.869 2.068 8.136 1.00 98.81 66 VAL A CA 1
ATOM 501 C C . VAL A 1 66 ? 1.923 3.156 7.068 1.00 98.81 66 VAL A C 1
ATOM 503 O O . VAL A 1 66 ? 0.934 3.394 6.375 1.00 98.81 66 VAL A O 1
ATOM 506 N N . VAL A 1 67 ? 3.083 3.797 6.914 1.00 98.62 67 VAL A N 1
ATOM 507 C CA . VAL A 1 67 ? 3.364 4.753 5.832 1.00 98.62 67 VAL A CA 1
ATOM 508 C C . VAL A 1 67 ? 4.258 4.091 4.795 1.00 98.62 67 VAL A C 1
ATOM 510 O O . VAL A 1 67 ? 5.454 3.870 5.022 1.00 98.62 67 VAL A O 1
ATOM 513 N N . SER A 1 68 ? 3.665 3.807 3.638 1.00 97.88 68 SER A N 1
ATOM 514 C CA . SER A 1 68 ? 4.340 3.176 2.499 1.00 97.88 68 SER A CA 1
ATOM 515 C C . SER A 1 68 ? 4.642 4.151 1.364 1.00 97.88 68 SER A C 1
ATOM 517 O O . SER A 1 68 ? 5.266 3.753 0.393 1.00 97.88 68 SER A O 1
ATOM 519 N N . ASN A 1 69 ? 4.228 5.417 1.443 1.00 97.06 69 ASN A N 1
ATOM 520 C CA . ASN A 1 69 ? 4.483 6.388 0.376 1.00 97.06 69 ASN A CA 1
ATOM 521 C C . ASN A 1 69 ? 5.990 6.622 0.159 1.00 97.06 69 ASN A C 1
ATOM 523 O O . ASN A 1 69 ? 6.789 6.547 1.100 1.00 97.06 69 ASN A O 1
ATOM 527 N N . ASP A 1 70 ? 6.384 6.862 -1.093 1.00 94.31 70 ASP A N 1
ATOM 528 C CA . ASP A 1 70 ? 7.762 7.203 -1.432 1.00 94.31 70 ASP A CA 1
ATOM 529 C C . ASP A 1 70 ? 8.061 8.659 -1.068 1.00 94.31 70 ASP A C 1
ATOM 531 O O . ASP A 1 70 ? 7.397 9.584 -1.531 1.00 94.31 70 ASP A O 1
ATOM 535 N N . GLU A 1 71 ? 9.064 8.857 -0.219 1.00 92.50 71 GLU A N 1
ATOM 536 C CA . GLU A 1 71 ? 9.347 10.158 0.396 1.00 92.50 71 GLU A CA 1
ATOM 537 C C . GLU A 1 71 ? 10.128 11.111 -0.517 1.00 92.50 71 GLU A C 1
ATOM 539 O O . GLU A 1 71 ? 10.287 12.282 -0.183 1.00 92.50 71 GLU A O 1
ATOM 544 N N . THR A 1 72 ? 10.605 10.628 -1.670 1.00 89.69 72 THR A N 1
ATOM 545 C CA . THR A 1 72 ? 11.286 11.454 -2.676 1.00 89.69 72 THR A CA 1
ATOM 546 C C . THR A 1 72 ? 10.347 12.501 -3.273 1.00 89.69 72 THR A C 1
ATOM 548 O O . THR A 1 72 ? 10.698 13.678 -3.302 1.00 89.69 72 THR A O 1
ATOM 551 N N . ASP A 1 73 ? 9.144 12.088 -3.679 1.00 85.25 73 ASP A N 1
ATOM 552 C CA . ASP A 1 73 ? 8.117 12.991 -4.223 1.00 85.25 73 ASP A CA 1
ATOM 553 C C . ASP A 1 73 ? 7.177 13.533 -3.138 1.00 85.25 73 ASP A C 1
ATOM 555 O O . ASP A 1 73 ? 6.505 14.546 -3.336 1.00 85.25 73 ASP A O 1
ATOM 559 N N . HIS A 1 74 ? 7.144 12.864 -1.982 1.00 92.00 74 HIS A N 1
ATOM 560 C CA . HIS A 1 74 ? 6.267 13.173 -0.854 1.00 92.00 74 HIS A CA 1
ATOM 561 C C . HIS A 1 74 ? 7.068 13.304 0.451 1.00 92.00 74 HIS A C 1
ATOM 563 O O . HIS A 1 74 ? 6.962 12.448 1.336 1.00 92.00 74 HIS A O 1
ATOM 569 N N . PRO A 1 75 ? 7.898 14.355 0.604 1.00 94.38 75 PRO A N 1
ATOM 570 C CA . PRO A 1 75 ? 8.755 14.541 1.780 1.00 94.38 75 PRO A CA 1
ATOM 571 C C . PRO A 1 75 ? 7.971 14.666 3.095 1.00 94.38 75 PRO A C 1
ATOM 573 O O . PRO A 1 75 ? 8.511 14.407 4.175 1.00 94.38 75 PRO A O 1
ATOM 576 N N . GLU A 1 76 ? 6.688 15.018 3.023 1.00 95.69 76 GLU A N 1
ATOM 577 C CA . GLU A 1 76 ? 5.768 15.008 4.153 1.00 95.69 76 GLU A CA 1
ATOM 578 C C . GLU A 1 76 ? 5.547 13.607 4.744 1.00 95.69 76 GLU A C 1
ATOM 580 O O . GLU A 1 76 ? 5.230 13.498 5.925 1.00 95.69 76 GLU A O 1
ATOM 585 N N . ASP A 1 77 ? 5.780 12.540 3.977 1.00 96.69 77 ASP A N 1
ATOM 586 C CA . ASP A 1 77 ? 5.719 11.141 4.423 1.00 96.69 77 ASP A CA 1
ATOM 587 C C . ASP A 1 77 ? 7.088 10.587 4.868 1.00 96.69 77 ASP A C 1
ATOM 589 O O . ASP A 1 77 ? 7.229 9.392 5.137 1.00 96.69 77 ASP A O 1
ATOM 593 N N . SER A 1 78 ? 8.105 11.447 4.987 1.00 96.06 78 SER A N 1
ATOM 594 C CA . SER A 1 78 ? 9.435 11.053 5.459 1.00 96.06 78 SER A CA 1
ATOM 595 C C . SER A 1 78 ? 9.438 10.595 6.920 1.00 96.06 78 SER A C 1
ATOM 597 O O . SER A 1 78 ? 8.648 11.044 7.756 1.00 96.06 78 SER A O 1
ATOM 599 N N . SER A 1 79 ? 10.431 9.773 7.275 1.00 95.12 79 SER A N 1
ATOM 600 C CA . SER A 1 79 ? 10.647 9.325 8.663 1.00 95.12 79 SER A CA 1
ATOM 601 C C . SER A 1 79 ? 10.785 10.487 9.661 1.00 95.12 79 SER A C 1
ATOM 603 O O . SER A 1 79 ? 10.416 10.357 10.828 1.00 95.12 79 SER A O 1
ATOM 605 N N . THR A 1 80 ? 11.314 11.635 9.221 1.00 96.19 80 THR A N 1
ATOM 606 C CA . THR A 1 80 ? 11.416 12.843 10.053 1.00 96.19 80 THR A CA 1
ATOM 607 C C . THR A 1 80 ? 10.044 13.448 10.326 1.00 96.19 80 THR A C 1
ATOM 609 O O . THR A 1 80 ? 9.706 13.628 11.492 1.00 96.19 80 THR A O 1
ATOM 612 N N . ALA A 1 81 ? 9.226 13.669 9.295 1.00 97.25 81 ALA A N 1
ATOM 613 C CA . ALA A 1 81 ? 7.867 14.182 9.466 1.00 97.25 81 ALA A CA 1
ATOM 614 C C . ALA A 1 81 ? 6.990 13.225 10.297 1.00 97.25 81 ALA A C 1
ATOM 616 O O . ALA A 1 81 ? 6.208 13.653 11.145 1.00 97.25 81 ALA A O 1
ATOM 617 N N . MET A 1 82 ? 7.166 11.908 10.136 1.00 98.06 82 MET A N 1
ATOM 618 C CA . MET A 1 82 ? 6.487 10.920 10.981 1.00 98.06 82 MET A CA 1
ATOM 619 C C . MET A 1 82 ? 6.859 11.060 12.467 1.00 98.06 82 MET A C 1
ATOM 621 O O . MET A 1 82 ? 5.971 11.018 13.321 1.00 98.06 82 MET A O 1
ATOM 625 N N . ARG A 1 83 ? 8.148 11.258 12.792 1.00 97.94 83 ARG A N 1
ATOM 626 C CA . ARG A 1 83 ? 8.605 11.500 14.175 1.00 97.94 83 ARG A CA 1
ATOM 627 C C . ARG A 1 83 ? 7.974 12.747 14.782 1.00 97.94 83 ARG A C 1
ATOM 629 O O . ARG A 1 83 ? 7.623 12.724 15.958 1.00 97.94 83 ARG A O 1
ATOM 636 N N . GLU A 1 84 ? 7.830 13.815 14.003 1.00 97.81 84 GLU A N 1
ATOM 637 C CA . GLU A 1 84 ? 7.229 15.068 14.470 1.00 97.81 84 GLU A CA 1
ATOM 638 C C . GLU A 1 84 ? 5.780 14.861 14.922 1.00 97.81 84 GLU A C 1
ATOM 640 O O . GLU A 1 84 ? 5.407 15.309 16.005 1.00 97.81 84 GLU A O 1
ATOM 645 N N . ARG A 1 85 ? 4.990 14.092 14.164 1.00 97.62 85 ARG A N 1
ATOM 646 C CA . ARG A 1 85 ? 3.605 13.763 14.537 1.00 97.62 85 ARG A CA 1
ATOM 647 C C . ARG A 1 85 ? 3.520 12.907 15.800 1.00 97.62 85 ARG A C 1
ATOM 649 O O . ARG A 1 85 ? 2.675 13.150 16.661 1.00 97.62 85 ARG A O 1
ATOM 656 N N . VAL A 1 86 ? 4.418 11.928 15.947 1.00 97.88 86 VAL A N 1
ATOM 657 C CA . VAL A 1 86 ? 4.513 11.121 17.178 1.00 97.88 86 VAL A CA 1
ATOM 658 C C . VAL A 1 86 ? 4.870 12.007 18.374 1.00 97.88 86 VAL A C 1
ATOM 660 O O . VAL A 1 86 ? 4.216 11.918 19.411 1.00 97.88 86 VAL A O 1
ATOM 663 N N . ALA A 1 87 ? 5.843 12.910 18.224 1.00 97.75 87 ALA A N 1
ATOM 664 C CA . ALA A 1 87 ? 6.235 13.855 19.271 1.00 97.75 87 ALA A CA 1
ATOM 665 C C . ALA A 1 87 ? 5.119 14.854 19.629 1.00 97.75 87 ALA A C 1
ATOM 667 O O . ALA A 1 87 ? 5.018 15.268 20.783 1.00 97.75 87 ALA A O 1
ATOM 668 N N . ALA A 1 88 ? 4.258 15.201 18.669 1.00 97.69 88 ALA A N 1
ATOM 669 C CA . ALA A 1 88 ? 3.075 16.033 18.881 1.00 97.69 88 ALA A CA 1
ATOM 670 C C . ALA A 1 88 ? 1.924 15.305 19.609 1.00 97.69 88 ALA A C 1
ATOM 672 O O . ALA A 1 88 ? 0.926 15.934 19.958 1.00 97.69 88 ALA A O 1
ATOM 673 N N . GLY A 1 89 ? 2.044 13.996 19.869 1.00 97.06 89 GLY A N 1
ATOM 674 C CA . GLY A 1 89 ? 1.012 13.211 20.555 1.00 97.06 89 GLY A CA 1
ATOM 675 C C . GLY A 1 89 ? -0.203 12.886 19.681 1.00 97.06 89 GLY A C 1
ATOM 676 O O . GLY A 1 89 ? -1.269 12.548 20.202 1.00 97.06 89 GLY A O 1
ATOM 677 N N . GLU A 1 90 ? -0.052 12.979 18.359 1.00 97.56 90 GLU A N 1
ATOM 678 C CA . GLU A 1 90 ? -1.122 12.705 17.396 1.00 97.56 90 GLU A CA 1
ATOM 679 C C . GLU A 1 90 ? -1.431 11.206 17.266 1.00 97.56 90 GLU A C 1
ATOM 681 O O . GLU A 1 90 ? -2.492 10.839 16.780 1.00 97.56 90 GLU A O 1
ATOM 686 N N . LEU A 1 91 ? -0.536 10.311 17.692 1.00 97.81 91 LEU A N 1
ATOM 687 C CA . LEU A 1 91 ? -0.656 8.872 17.444 1.00 97.81 91 LEU A CA 1
ATOM 688 C C . LEU A 1 91 ? -1.043 8.122 18.726 1.00 97.81 91 LEU A C 1
ATOM 690 O O . LEU A 1 91 ? -0.382 8.233 19.755 1.00 97.81 91 LEU A O 1
ATOM 694 N N . ALA A 1 92 ? -2.094 7.307 18.646 1.00 96.69 92 ALA A N 1
ATOM 695 C CA . ALA A 1 92 ? -2.582 6.440 19.721 1.00 96.69 92 ALA A CA 1
ATOM 696 C C . ALA A 1 92 ? -2.091 4.979 19.604 1.00 96.69 92 ALA A C 1
ATOM 698 O O . ALA A 1 92 ? -2.548 4.110 20.343 1.00 96.69 92 ALA A O 1
ATOM 699 N N . GLY A 1 93 ? -1.164 4.702 18.683 1.00 94.69 93 GLY A N 1
ATOM 700 C CA . GLY A 1 93 ? -0.570 3.384 18.455 1.00 94.69 93 GLY A CA 1
ATOM 701 C C . GLY A 1 93 ? 0.708 3.474 17.613 1.00 94.69 93 GLY A C 1
ATOM 702 O O . GLY A 1 93 ? 1.068 4.575 17.186 1.00 94.69 93 GLY A O 1
ATOM 703 N N . PRO A 1 94 ? 1.400 2.344 17.366 1.00 97.56 94 PRO A N 1
ATOM 704 C CA . PRO A 1 94 ? 2.637 2.323 16.589 1.00 97.56 94 PRO A CA 1
ATOM 705 C C . PRO A 1 94 ? 2.483 2.945 15.197 1.00 97.56 94 PRO A C 1
ATOM 707 O O . PRO A 1 94 ? 1.523 2.650 14.478 1.00 97.56 94 PRO A O 1
ATOM 710 N N . PHE A 1 95 ? 3.461 3.773 14.818 1.00 98.44 95 PHE A N 1
ATOM 711 C CA . PHE A 1 95 ? 3.537 4.417 13.511 1.00 98.44 95 PHE A CA 1
ATOM 712 C C . PHE A 1 95 ? 4.800 3.961 12.781 1.00 98.44 95 PHE A C 1
ATOM 714 O O . PHE A 1 95 ? 5.915 4.204 13.242 1.00 98.44 95 PHE A O 1
ATOM 721 N N . LEU A 1 96 ? 4.605 3.229 11.689 1.00 98.75 96 LEU A N 1
ATOM 722 C CA . LEU A 1 96 ? 5.579 2.324 11.094 1.00 98.75 96 LEU A CA 1
ATOM 723 C C . LEU A 1 96 ? 5.944 2.766 9.682 1.00 98.75 96 LEU A C 1
ATOM 725 O O . LEU A 1 96 ? 5.076 3.177 8.905 1.00 98.75 96 LEU A O 1
ATOM 729 N N . ARG A 1 97 ? 7.225 2.643 9.335 1.00 98.25 97 ARG A N 1
ATOM 730 C CA . ARG A 1 97 ? 7.732 2.998 8.008 1.00 98.25 97 ARG A CA 1
ATOM 731 C C . ARG A 1 97 ? 7.926 1.752 7.150 1.00 98.25 97 ARG A C 1
ATOM 733 O O . ARG A 1 97 ? 8.805 0.940 7.414 1.00 98.25 97 ARG A O 1
ATOM 740 N N . ASP A 1 98 ? 7.167 1.660 6.064 1.00 98.25 98 ASP A N 1
ATOM 741 C CA . ASP A 1 98 ? 7.345 0.662 5.004 1.00 98.25 98 ASP A CA 1
ATOM 742 C C . ASP A 1 98 ? 8.120 1.286 3.832 1.00 98.25 98 ASP A C 1
ATOM 744 O O . ASP A 1 98 ? 7.568 1.588 2.775 1.00 98.25 98 ASP A O 1
ATOM 748 N N . ALA A 1 99 ? 9.414 1.550 4.046 1.00 95.19 99 ALA A N 1
ATOM 749 C CA . ALA A 1 99 ? 10.271 2.281 3.097 1.00 95.19 99 ALA A CA 1
ATOM 750 C C . ALA A 1 99 ? 10.450 1.574 1.741 1.00 95.19 99 ALA A C 1
ATOM 752 O O . ALA A 1 99 ? 10.743 2.208 0.722 1.00 95.19 99 ALA A O 1
ATOM 753 N N . ASP A 1 100 ? 10.281 0.256 1.753 1.00 93.19 100 ASP A N 1
ATOM 754 C CA . ASP A 1 100 ? 10.427 -0.626 0.602 1.00 93.19 100 ASP A CA 1
ATOM 755 C C . ASP A 1 100 ? 9.088 -0.982 -0.051 1.00 93.19 100 ASP A C 1
ATOM 757 O O . ASP A 1 100 ? 9.075 -1.644 -1.087 1.00 93.19 100 ASP A O 1
ATOM 761 N N . GLN A 1 101 ? 7.983 -0.514 0.539 1.00 96.75 101 GLN A N 1
ATOM 762 C CA . GLN A 1 101 ? 6.603 -0.645 0.061 1.00 96.75 101 GLN A CA 1
ATOM 763 C C . GLN A 1 101 ? 6.094 -2.090 -0.049 1.00 96.75 101 GLN A C 1
ATOM 765 O O . GLN A 1 101 ? 5.030 -2.349 -0.620 1.00 96.75 101 GLN A O 1
ATOM 770 N N . TRP A 1 102 ? 6.845 -3.051 0.491 1.00 95.50 102 TRP A N 1
ATOM 771 C CA . TRP A 1 102 ? 6.559 -4.471 0.327 1.00 95.50 102 TRP A CA 1
ATOM 772 C C . TRP A 1 102 ? 5.339 -4.891 1.151 1.00 95.50 102 TRP A C 1
ATOM 774 O O . TRP A 1 102 ? 4.591 -5.770 0.723 1.00 95.50 102 TRP A O 1
ATOM 784 N N . VAL A 1 103 ? 5.098 -4.253 2.305 1.00 97.81 103 VAL A N 1
ATOM 785 C CA . VAL A 1 103 ? 3.929 -4.555 3.141 1.00 97.81 103 VAL A CA 1
ATOM 786 C C . VAL A 1 103 ? 2.665 -4.062 2.448 1.00 97.81 103 VAL A C 1
ATOM 788 O O . VAL A 1 103 ? 1.721 -4.838 2.294 1.00 97.81 103 VAL A O 1
ATOM 791 N N . ALA A 1 104 ? 2.663 -2.828 1.930 1.00 97.38 104 ALA A N 1
ATOM 792 C CA . ALA A 1 104 ? 1.558 -2.339 1.101 1.00 97.38 104 ALA A CA 1
ATOM 793 C C . ALA A 1 104 ? 1.299 -3.257 -0.096 1.00 97.38 104 ALA A C 1
ATOM 795 O O . ALA A 1 104 ? 0.149 -3.596 -0.385 1.00 97.38 104 ALA A O 1
ATOM 796 N N . GLN A 1 105 ? 2.362 -3.723 -0.756 1.00 95.06 105 GLN A N 1
ATOM 797 C CA . GLN A 1 105 ? 2.251 -4.626 -1.894 1.00 95.06 105 GLN A CA 1
ATOM 798 C C . GLN A 1 105 ? 1.641 -5.978 -1.494 1.00 95.06 105 GLN A C 1
ATOM 800 O O . GLN A 1 105 ? 0.748 -6.472 -2.184 1.00 95.06 105 GLN A O 1
ATOM 805 N N . ALA A 1 106 ? 2.101 -6.573 -0.391 1.00 95.56 106 ALA A N 1
ATOM 806 C CA . ALA A 1 106 ? 1.642 -7.874 0.088 1.00 95.56 106 ALA A CA 1
ATOM 807 C C . ALA A 1 106 ? 0.165 -7.842 0.510 1.00 95.56 106 ALA A C 1
ATOM 809 O O . ALA A 1 106 ? -0.585 -8.780 0.236 1.00 95.56 106 ALA A O 1
ATOM 810 N N . TYR A 1 107 ? -0.276 -6.737 1.113 1.00 96.62 107 TYR A N 1
ATOM 811 C CA . TYR A 1 107 ? -1.682 -6.512 1.450 1.00 96.62 107 TYR A CA 1
ATOM 812 C C . TYR A 1 107 ? -2.519 -6.168 0.208 1.00 96.62 107 TYR A C 1
ATOM 814 O O . TYR A 1 107 ? -3.731 -6.398 0.174 1.00 96.62 107 TYR A O 1
ATOM 822 N N . GLY A 1 108 ? -1.877 -5.684 -0.856 1.00 94.25 108 GLY A N 1
ATOM 823 C CA . GLY A 1 108 ? -2.554 -5.125 -2.020 1.00 94.25 108 GLY A CA 1
ATOM 824 C C . GLY A 1 108 ? -3.277 -3.827 -1.676 1.00 94.25 108 GLY A C 1
ATOM 825 O O . GLY A 1 108 ? -4.355 -3.587 -2.212 1.00 94.25 108 GLY A O 1
ATOM 826 N N . ALA A 1 109 ? -2.713 -3.040 -0.758 1.00 95.69 109 ALA A N 1
ATOM 827 C CA . ALA A 1 109 ? -3.222 -1.724 -0.420 1.00 95.69 109 ALA A CA 1
ATOM 828 C C . ALA A 1 109 ? -3.054 -0.777 -1.617 1.00 95.69 109 ALA A C 1
ATOM 830 O O . ALA A 1 109 ? -2.089 -0.855 -2.378 1.00 95.69 109 ALA A O 1
ATOM 831 N N . THR A 1 110 ? -4.018 0.112 -1.795 1.00 94.50 110 THR A N 1
ATOM 832 C CA . THR A 1 110 ? -4.139 1.018 -2.939 1.00 94.50 110 THR A CA 1
ATOM 833 C C . THR A 1 110 ? -4.430 2.451 -2.525 1.00 94.50 110 THR A C 1
ATOM 835 O O . THR A 1 110 ? -4.107 3.357 -3.293 1.00 94.50 110 THR A O 1
ATOM 838 N N . ALA A 1 111 ? -5.003 2.675 -1.338 1.00 96.00 111 ALA A N 1
ATOM 839 C CA . ALA A 1 111 ? -5.441 3.974 -0.847 1.00 96.00 111 ALA A CA 1
ATOM 840 C C . ALA A 1 111 ? -4.779 4.364 0.482 1.00 96.00 111 ALA A C 1
ATOM 842 O O . ALA A 1 111 ? -4.262 3.535 1.228 1.00 96.00 111 ALA A O 1
ATOM 843 N N . THR A 1 112 ? -4.856 5.655 0.795 1.00 97.12 112 THR A N 1
ATOM 844 C CA . THR A 1 112 ? -4.568 6.212 2.117 1.00 97.12 112 THR A CA 1
ATOM 845 C C . THR A 1 112 ? -5.752 7.087 2.575 1.00 97.12 112 THR A C 1
ATOM 847 O O . THR A 1 112 ? -6.062 8.072 1.899 1.00 97.12 112 THR A O 1
ATOM 850 N N . PRO A 1 113 ? -6.434 6.754 3.691 1.00 97.56 113 PRO A N 1
ATOM 851 C CA . PRO A 1 113 ? -6.233 5.565 4.505 1.00 97.56 113 PRO A CA 1
ATOM 852 C C . PRO A 1 113 ? -6.889 4.314 3.887 1.00 97.56 113 PRO A C 1
ATOM 854 O O . PRO A 1 113 ? -7.901 4.404 3.198 1.00 97.56 113 PRO A O 1
ATOM 857 N N . GLU A 1 114 ? -6.356 3.137 4.194 1.00 97.94 114 GLU A N 1
ATOM 858 C CA . GLU A 1 114 ? -6.983 1.846 3.892 1.00 97.94 114 GLU A CA 1
ATOM 859 C C . GLU A 1 114 ? -6.805 0.889 5.070 1.00 97.94 114 GLU A C 1
ATOM 861 O O . GLU A 1 114 ? -5.715 0.779 5.636 1.00 97.94 114 GLU A O 1
ATOM 866 N N . ILE A 1 115 ? -7.895 0.236 5.471 1.00 98.38 115 ILE A N 1
ATOM 867 C CA . ILE A 1 115 ? -7.997 -0.491 6.735 1.00 98.38 115 ILE A CA 1
ATOM 868 C C . ILE A 1 115 ? -8.082 -1.990 6.486 1.00 98.38 115 ILE A C 1
ATOM 870 O O . ILE A 1 115 ? -8.878 -2.440 5.663 1.00 98.38 115 ILE A O 1
ATOM 874 N N . PHE A 1 116 ? -7.336 -2.754 7.279 1.00 98.69 116 PHE A N 1
ATOM 875 C CA . PHE A 1 116 ? -7.437 -4.203 7.381 1.00 98.69 116 PHE A CA 1
ATOM 876 C C . PHE A 1 116 ? -7.607 -4.596 8.850 1.00 98.69 116 PHE A C 1
ATOM 878 O O . PHE A 1 116 ? -6.774 -4.236 9.677 1.00 98.69 116 PHE A O 1
ATOM 885 N N . VAL A 1 117 ? -8.657 -5.344 9.196 1.00 98.75 117 VAL A N 1
ATOM 886 C CA . VAL A 1 117 ? -8.794 -5.941 10.539 1.00 98.75 117 VAL A CA 1
ATOM 887 C C . VAL A 1 117 ? -8.379 -7.400 10.455 1.00 98.75 117 VAL A C 1
ATOM 889 O O . VAL A 1 117 ? -8.985 -8.171 9.715 1.00 98.75 117 VAL A O 1
ATOM 892 N N . VAL A 1 118 ? -7.356 -7.771 11.215 1.00 98.75 118 VAL A N 1
ATOM 893 C CA . VAL A 1 118 ? -6.806 -9.124 11.315 1.00 98.75 118 VAL A CA 1
ATOM 894 C C . VAL A 1 118 ? -7.213 -9.708 12.663 1.00 98.75 118 VAL A C 1
ATOM 896 O O . VAL A 1 118 ? -7.000 -9.074 13.694 1.00 98.75 118 VAL A O 1
ATOM 899 N N . ASP A 1 119 ? -7.820 -10.891 12.678 1.00 98.44 119 ASP A N 1
ATOM 900 C CA . ASP A 1 119 ? -8.168 -11.566 13.931 1.00 98.44 119 ASP A CA 1
ATOM 901 C C . ASP A 1 119 ? -6.978 -12.313 14.550 1.00 98.44 119 ASP A C 1
ATOM 903 O O . ASP A 1 119 ? -5.915 -12.455 13.945 1.00 98.44 119 ASP A O 1
ATOM 907 N N . ARG A 1 120 ? -7.180 -12.865 15.750 1.00 97.56 120 ARG A N 1
ATOM 908 C CA . ARG A 1 120 ? -6.165 -13.654 16.462 1.00 97.56 120 ARG A CA 1
ATOM 909 C C . ARG A 1 120 ? -5.640 -14.877 15.693 1.00 97.56 120 ARG A C 1
ATOM 911 O O . ARG A 1 120 ? -4.557 -15.375 15.989 1.00 97.56 120 ARG A O 1
ATOM 918 N N . MET A 1 121 ? -6.387 -15.387 14.712 1.00 97.19 121 MET A N 1
ATOM 919 C CA . MET A 1 121 ? -5.962 -16.505 13.859 1.00 97.19 121 MET A CA 1
ATOM 920 C C . MET A 1 121 ? -5.112 -16.049 12.661 1.00 97.19 121 MET A C 1
ATOM 922 O O . MET A 1 121 ? -4.659 -16.890 11.871 1.00 97.19 121 MET A O 1
ATOM 926 N N . GLY A 1 122 ? -4.896 -14.739 12.523 1.00 97.69 122 GLY A N 1
ATOM 927 C CA . GLY A 1 122 ? -4.189 -14.119 11.411 1.00 97.69 122 GLY A CA 1
ATOM 928 C C . GLY A 1 122 ? -5.045 -13.979 10.157 1.00 97.69 122 GLY A C 1
ATOM 929 O O . GLY A 1 122 ? -4.483 -13.859 9.072 1.00 97.69 122 GLY A O 1
ATOM 930 N N . LEU A 1 123 ? -6.373 -14.050 10.266 1.00 98.25 123 LEU A N 1
ATOM 931 C CA . LEU A 1 123 ? -7.281 -13.956 9.126 1.00 98.25 123 LEU A CA 1
ATOM 932 C C . LEU A 1 123 ? -7.830 -12.538 8.994 1.00 98.25 123 LEU A C 1
ATOM 934 O O . LEU A 1 123 ? -8.233 -11.920 9.979 1.00 98.25 123 LEU A O 1
ATOM 938 N N . VAL A 1 124 ? -7.884 -12.034 7.763 1.00 98.56 124 VAL A N 1
ATOM 939 C CA . VAL A 1 124 ? -8.508 -10.742 7.464 1.00 98.56 124 VAL A CA 1
ATOM 940 C C . VAL A 1 124 ? -10.019 -10.873 7.633 1.00 98.56 124 VAL A C 1
ATOM 942 O O . VAL A 1 124 ? -10.653 -11.721 7.006 1.00 98.56 124 VAL A O 1
ATOM 945 N N . ARG A 1 125 ? -10.603 -10.035 8.486 1.00 98.56 125 ARG A N 1
ATOM 946 C CA . ARG A 1 125 ? -12.043 -9.974 8.783 1.00 98.56 125 ARG A CA 1
ATOM 947 C C . ARG A 1 125 ? -12.721 -8.732 8.231 1.00 98.56 125 ARG A C 1
ATOM 949 O O . ARG A 1 125 ? -13.923 -8.759 7.998 1.00 98.56 125 ARG A O 1
ATOM 956 N N . TYR A 1 126 ? -11.944 -7.684 7.994 1.00 98.56 126 TYR A N 1
ATOM 957 C CA . TYR A 1 126 ? -12.411 -6.450 7.385 1.00 98.56 126 TYR A CA 1
ATOM 958 C C . TYR A 1 126 ? -11.361 -5.897 6.433 1.00 98.56 126 TYR A C 1
ATOM 960 O O . TYR A 1 126 ? -10.173 -5.939 6.757 1.00 98.56 126 TYR A O 1
ATOM 968 N N . HIS A 1 127 ? -11.799 -5.344 5.306 1.00 97.81 127 HIS A N 1
ATOM 969 C CA . HIS A 1 127 ? -10.961 -4.609 4.363 1.00 97.81 127 HIS A CA 1
ATOM 970 C C . HIS A 1 127 ? -11.747 -3.432 3.765 1.00 97.81 127 HIS A C 1
ATOM 972 O O . HIS A 1 127 ? -12.841 -3.629 3.239 1.00 97.81 127 HIS A O 1
ATOM 978 N N . GLY A 1 128 ? -11.207 -2.212 3.841 1.00 96.50 128 GLY A N 1
ATOM 979 C CA . GLY A 1 128 ? -11.751 -1.051 3.129 1.00 96.50 128 GLY A CA 1
ATOM 980 C C . GLY A 1 128 ? -11.577 0.279 3.865 1.00 96.50 128 GLY A C 1
ATOM 981 O O . GLY A 1 128 ? -10.548 0.522 4.492 1.00 96.50 128 GLY A O 1
ATOM 982 N N . ALA A 1 129 ? -12.571 1.163 3.765 1.00 96.75 129 ALA A N 1
ATOM 983 C CA . ALA A 1 129 ? -12.586 2.486 4.398 1.00 96.75 129 ALA A CA 1
ATOM 984 C C . ALA A 1 129 ? -13.020 2.420 5.880 1.00 96.75 129 ALA A C 1
ATOM 986 O O . ALA A 1 129 ? -13.666 1.459 6.281 1.00 96.75 129 ALA A O 1
ATOM 987 N N . PRO A 1 130 ? -12.715 3.409 6.734 1.00 97.25 130 PRO A N 1
ATOM 988 C CA . PRO A 1 130 ? -13.188 3.407 8.126 1.00 97.25 130 PRO A CA 1
ATOM 989 C C . PRO A 1 130 ? -14.700 3.687 8.264 1.00 97.25 130 PRO A C 1
ATOM 991 O O . PRO A 1 130 ? -15.349 3.138 9.155 1.00 97.25 130 PRO A O 1
ATOM 994 N N . ASP A 1 131 ? -15.257 4.527 7.392 1.00 96.81 131 ASP A N 1
ATOM 995 C CA . ASP A 1 131 ? -16.685 4.828 7.242 1.00 96.81 131 ASP A CA 1
ATOM 996 C C . ASP A 1 131 ? -16.968 5.351 5.815 1.00 96.81 131 ASP A C 1
ATOM 998 O O . ASP A 1 131 ? -16.100 5.265 4.940 1.00 96.81 131 ASP A O 1
ATOM 1002 N N . GLY A 1 132 ? -18.192 5.822 5.554 1.00 95.12 132 GLY A N 1
ATOM 1003 C CA . GLY A 1 132 ? -18.645 6.175 4.208 1.00 95.12 132 GLY A CA 1
ATOM 1004 C C . GLY A 1 132 ? -18.275 7.570 3.741 1.00 95.12 132 GLY A C 1
ATOM 1005 O O . GLY A 1 132 ? -18.299 7.813 2.535 1.00 95.12 132 GLY A O 1
ATOM 1006 N N . ASP A 1 133 ? -17.920 8.478 4.650 1.00 94.69 133 ASP A N 1
ATOM 1007 C CA . ASP A 1 133 ? -17.602 9.851 4.282 1.00 94.69 133 ASP A CA 1
ATOM 1008 C C . ASP A 1 133 ? -16.513 10.474 5.163 1.00 94.69 133 ASP A C 1
ATOM 1010 O O . ASP A 1 133 ? -16.676 10.741 6.358 1.00 94.69 133 ASP A O 1
ATOM 1014 N N . HIS A 1 134 ? -15.384 10.773 4.526 1.00 92.81 134 HIS A N 1
ATOM 1015 C CA . HIS A 1 134 ? -14.289 11.503 5.146 1.00 92.81 134 HIS A CA 1
ATOM 1016 C C . HIS A 1 134 ? -14.667 12.936 5.562 1.00 92.81 134 HIS A C 1
ATOM 1018 O O . HIS A 1 134 ? -14.060 13.439 6.504 1.00 92.81 134 HIS A O 1
ATOM 1024 N N . ASP A 1 135 ? -15.681 13.555 4.949 1.00 93.38 135 ASP A N 1
ATOM 1025 C CA . ASP A 1 135 ? -16.127 14.918 5.272 1.00 93.38 135 ASP A CA 1
ATOM 1026 C C . ASP A 1 135 ? -17.160 14.956 6.415 1.00 93.38 135 ASP A C 1
ATOM 1028 O O . ASP A 1 135 ? -17.440 16.026 6.958 1.00 93.38 135 ASP A O 1
ATOM 1032 N N . ASP A 1 136 ? -17.708 13.801 6.817 1.00 95.88 136 ASP A N 1
ATOM 1033 C CA . ASP A 1 136 ? -18.692 13.689 7.897 1.00 95.88 136 ASP A CA 1
ATOM 1034 C C . ASP A 1 136 ? -18.084 13.027 9.148 1.00 95.88 136 ASP A C 1
ATOM 1036 O O . ASP A 1 136 ? -18.149 11.802 9.320 1.00 95.88 136 ASP A O 1
ATOM 1040 N N . PRO A 1 137 ? -17.499 13.810 10.074 1.00 93.94 137 PRO A N 1
ATOM 1041 C CA . PRO A 1 137 ? -16.905 13.265 11.290 1.00 93.94 137 PRO A CA 1
ATOM 1042 C C . PRO A 1 137 ? -17.924 12.576 12.211 1.00 93.94 137 PRO A C 1
ATOM 1044 O O . PRO A 1 137 ? -17.514 11.779 13.059 1.00 93.94 137 PRO A O 1
ATOM 1047 N N . ALA A 1 138 ? -19.233 12.824 12.054 1.00 96.31 138 ALA A N 1
ATOM 1048 C CA . ALA A 1 138 ? -20.264 12.197 12.880 1.00 96.31 138 ALA A CA 1
ATOM 1049 C C . ALA A 1 138 ? -20.381 10.684 12.633 1.00 96.31 138 ALA A C 1
ATOM 1051 O O . ALA A 1 138 ? -20.837 9.960 13.520 1.00 96.31 138 ALA A O 1
ATOM 1052 N N . GLN A 1 139 ? -19.916 10.185 11.480 1.00 96.81 139 GLN A N 1
ATOM 1053 C CA . GLN A 1 139 ? -19.870 8.746 11.201 1.00 96.81 139 GLN A CA 1
ATOM 1054 C C . GLN A 1 139 ? -18.844 8.002 12.063 1.00 96.81 139 GLN A C 1
ATOM 1056 O O . GLN A 1 139 ? -18.977 6.795 12.250 1.00 96.81 139 GLN A O 1
ATOM 1061 N N . ASN A 1 140 ? -17.850 8.713 12.615 1.00 96.94 140 ASN A N 1
ATOM 1062 C CA . ASN A 1 140 ? -16.932 8.229 13.650 1.00 96.94 140 ASN A CA 1
ATOM 1063 C C . ASN A 1 140 ? -16.334 6.829 13.381 1.00 96.94 140 ASN A C 1
ATOM 1065 O O . ASN A 1 140 ? -16.277 5.998 14.287 1.00 96.94 140 ASN A O 1
ATOM 1069 N N . ALA A 1 141 ? -15.893 6.550 12.149 1.00 97.88 141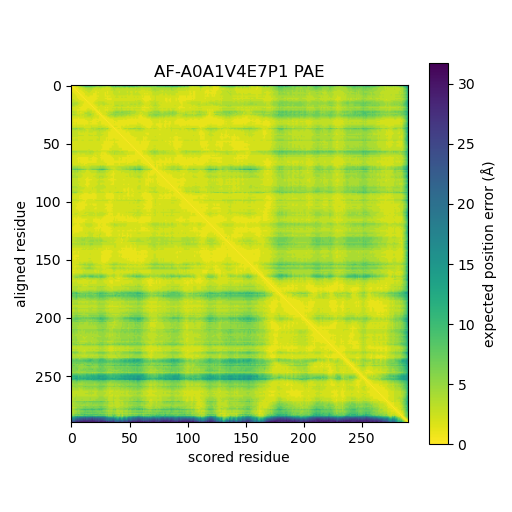 ALA A N 1
ATOM 1070 C CA . ALA A 1 141 ? -15.355 5.247 11.747 1.00 97.88 141 ALA A CA 1
ATOM 10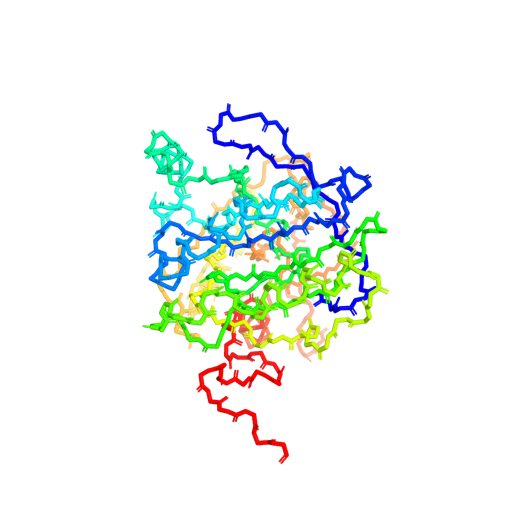71 C C . ALA A 1 141 ? -16.321 4.071 12.017 1.00 97.88 141 ALA A C 1
ATOM 1073 O O . ALA A 1 141 ? -15.900 2.984 12.416 1.00 97.88 141 ALA A O 1
ATOM 1074 N N . GLY A 1 142 ? -17.628 4.296 11.840 1.00 98.25 142 GLY A N 1
ATOM 1075 C CA . GLY A 1 142 ? -18.686 3.349 12.193 1.00 98.25 142 GLY A CA 1
ATOM 1076 C C . GLY A 1 142 ? -18.506 1.952 11.598 1.00 98.25 142 GLY A C 1
ATOM 1077 O O . GLY A 1 142 ? -18.682 0.975 12.316 1.00 98.25 142 GLY A O 1
ATOM 1078 N N . TRP A 1 143 ? -18.068 1.828 10.340 1.00 98.25 143 TRP A N 1
ATOM 1079 C CA . TRP A 1 143 ? -17.869 0.511 9.713 1.00 98.25 143 TRP A CA 1
ATOM 1080 C C . TRP A 1 143 ? -16.702 -0.256 10.337 1.00 98.25 143 TRP A C 1
ATOM 1082 O O . TRP A 1 143 ? -16.817 -1.453 10.594 1.00 98.25 143 TRP A O 1
ATOM 1092 N N . LEU A 1 144 ? -15.597 0.434 10.637 1.00 98.56 144 LEU A N 1
ATOM 1093 C CA . LEU A 1 144 ? -14.472 -0.159 11.361 1.00 98.56 144 LEU A CA 1
ATOM 1094 C C . LEU A 1 144 ? -14.880 -0.591 12.778 1.00 98.56 144 LEU A C 1
ATOM 1096 O O . LEU A 1 144 ? -14.520 -1.682 13.217 1.00 98.56 144 LEU A O 1
ATOM 1100 N N . ARG A 1 145 ? -15.643 0.242 13.492 1.00 98.69 145 ARG A N 1
ATOM 1101 C CA . ARG A 1 145 ? -16.127 -0.063 14.848 1.00 98.69 145 ARG A CA 1
ATOM 1102 C C . ARG A 1 145 ? -17.054 -1.274 14.868 1.00 98.69 145 ARG A C 1
ATOM 1104 O O . ARG A 1 145 ? -16.832 -2.184 15.661 1.00 98.69 145 ARG A O 1
ATOM 1111 N N . GLU A 1 146 ? -18.026 -1.314 13.958 1.00 98.56 146 GLU A N 1
ATOM 1112 C CA . GLU A 1 146 ? -18.926 -2.458 13.767 1.00 98.56 146 GLU A CA 1
ATOM 1113 C C . GLU A 1 146 ? -18.131 -3.746 13.513 1.00 98.56 146 GLU A C 1
ATOM 1115 O O . GLU A 1 146 ? -18.346 -4.751 14.192 1.00 98.56 146 GLU A O 1
ATOM 1120 N N . ALA A 1 147 ? -17.149 -3.702 12.604 1.00 98.69 147 ALA A N 1
ATOM 1121 C CA . ALA A 1 147 ? -16.304 -4.854 12.311 1.00 98.69 147 ALA A CA 1
ATOM 1122 C C . ALA A 1 147 ? -15.493 -5.318 13.531 1.00 98.69 147 ALA A C 1
ATOM 1124 O O . ALA A 1 147 ? -15.422 -6.518 13.801 1.00 98.69 147 ALA A O 1
ATOM 1125 N N . LEU A 1 148 ? -14.908 -4.392 14.296 1.00 98.81 148 LEU A N 1
ATOM 1126 C CA . LEU A 1 148 ? -14.200 -4.723 15.534 1.00 98.81 148 LEU A CA 1
ATOM 1127 C C . LEU A 1 148 ? -15.134 -5.346 16.573 1.00 98.81 148 LEU A C 1
ATOM 1129 O O . LEU A 1 148 ? -14.765 -6.331 17.208 1.00 98.81 148 LEU A O 1
ATOM 1133 N N . ASP A 1 149 ? -16.341 -4.809 16.741 1.00 98.62 149 ASP A N 1
ATOM 1134 C CA . ASP A 1 149 ? -17.316 -5.340 17.691 1.00 98.62 149 ASP A CA 1
ATOM 1135 C C . ASP A 1 149 ? -17.789 -6.748 17.323 1.00 98.62 149 ASP A C 1
ATOM 1137 O O . ASP A 1 149 ? -17.962 -7.580 18.221 1.00 98.62 149 ASP A O 1
ATOM 1141 N N . ASP A 1 150 ? -17.957 -7.039 16.033 1.00 98.56 150 ASP A N 1
ATOM 1142 C CA . ASP A 1 150 ? -18.258 -8.385 15.544 1.00 98.56 150 ASP A CA 1
ATOM 1143 C C . ASP A 1 150 ? -17.100 -9.352 15.812 1.00 98.56 150 ASP A C 1
ATOM 1145 O O . ASP A 1 150 ? -17.321 -10.394 16.435 1.00 98.56 150 ASP A O 1
ATOM 1149 N N . VAL A 1 151 ? -15.863 -8.977 15.462 1.00 98.44 151 VAL A N 1
ATOM 1150 C CA 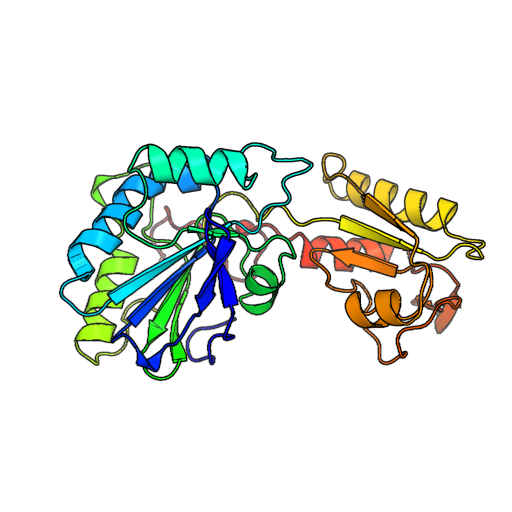. VAL A 1 151 ? -14.659 -9.793 15.713 1.00 98.44 151 VAL A CA 1
ATOM 1151 C C . VAL A 1 151 ? -14.488 -10.086 17.205 1.00 98.44 151 VAL A C 1
ATOM 1153 O O . VAL A 1 151 ? -14.318 -11.241 17.596 1.00 98.44 151 VAL A O 1
ATOM 1156 N N . LEU A 1 152 ? -14.594 -9.062 18.057 1.00 98.19 152 LEU A N 1
ATOM 1157 C CA . LEU A 1 152 ? -14.461 -9.187 19.513 1.00 98.19 152 LEU A CA 1
ATOM 1158 C C . LEU A 1 152 ? -15.560 -10.051 20.135 1.00 98.19 152 LEU A C 1
ATOM 1160 O O . LEU A 1 152 ? -15.351 -10.660 21.182 1.00 98.19 152 LEU A O 1
ATOM 1164 N N . SER A 1 153 ? -16.727 -10.108 19.495 1.00 97.62 153 SER A N 1
ATOM 1165 C CA . SER A 1 153 ? -17.848 -10.939 19.930 1.00 97.62 153 SER A CA 1
ATOM 1166 C C . SER A 1 153 ? -17.848 -12.338 19.305 1.00 97.62 153 SER A C 1
ATOM 1168 O O . SER A 1 153 ? -18.769 -13.110 19.568 1.00 97.62 153 SER A O 1
ATOM 1170 N N . GLY A 1 154 ? -16.874 -12.661 18.447 1.00 96.38 154 GLY A N 1
ATOM 1171 C CA . GLY A 1 154 ? -16.836 -13.917 17.696 1.00 96.38 154 GLY A CA 1
ATOM 1172 C C . GLY A 1 154 ? -17.974 -14.073 16.680 1.00 96.38 154 GLY A C 1
ATOM 1173 O O . GLY A 1 154 ? -18.333 -15.200 16.341 1.00 96.38 154 GLY A O 1
ATOM 1174 N N . ARG A 1 155 ? -18.573 -12.965 16.223 1.00 97.25 155 ARG A N 1
ATOM 1175 C CA . ARG A 1 155 ? -19.607 -12.953 15.179 1.00 97.25 155 ARG A CA 1
ATOM 1176 C C . ARG A 1 155 ? -18.982 -12.829 13.793 1.00 97.25 155 ARG A C 1
ATOM 1178 O O . ARG A 1 155 ? -17.849 -12.380 13.634 1.00 97.25 155 ARG A O 1
ATOM 1185 N N . GLU A 1 156 ? -19.755 -13.207 12.781 1.00 97.06 156 GLU A N 1
ATOM 1186 C CA . GLU A 1 156 ? -19.442 -12.856 11.399 1.00 97.06 156 GLU A CA 1
ATOM 1187 C C . GLU A 1 156 ? -19.556 -11.338 11.215 1.00 97.06 156 GLU A C 1
ATOM 1189 O O . GLU A 1 156 ? -20.525 -10.732 11.675 1.00 97.06 156 GLU A O 1
ATOM 1194 N N . VAL A 1 157 ? -18.563 -10.733 10.558 1.00 98.19 157 VAL A N 1
ATOM 1195 C CA . VAL A 1 157 ? -18.551 -9.292 10.285 1.00 98.19 157 VAL A CA 1
ATOM 1196 C C . VAL A 1 157 ? -19.633 -8.976 9.260 1.00 98.19 157 VAL A C 1
ATOM 1198 O O . VAL A 1 157 ? -19.559 -9.443 8.125 1.00 98.19 157 VAL A O 1
ATOM 1201 N N . ALA A 1 158 ? -20.615 -8.155 9.636 1.00 95.50 158 ALA A N 1
ATOM 1202 C CA . ALA A 1 158 ? -21.770 -7.864 8.780 1.00 95.50 158 ALA A CA 1
ATOM 1203 C C . ALA A 1 158 ? -21.399 -7.147 7.468 1.00 95.50 158 ALA A C 1
ATOM 1205 O O . ALA A 1 158 ? -22.060 -7.316 6.440 1.00 95.50 158 ALA A O 1
ATOM 1206 N N . ARG A 1 159 ? -20.338 -6.334 7.501 1.00 95.38 159 ARG A N 1
ATOM 1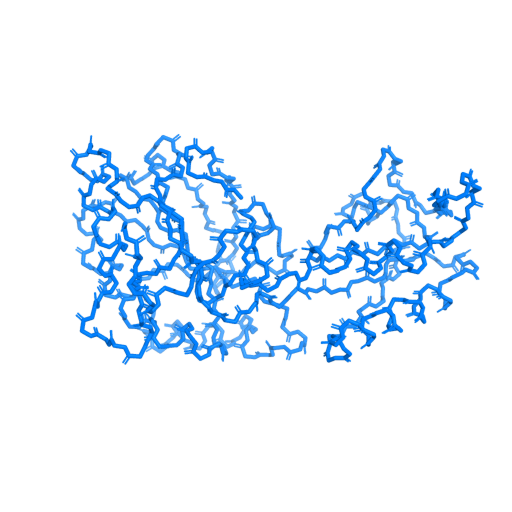207 C CA . ARG A 1 159 ? -19.803 -5.602 6.349 1.00 95.38 159 ARG A CA 1
ATOM 1208 C C . ARG A 1 159 ? -18.305 -5.876 6.212 1.00 95.38 159 ARG A C 1
ATOM 1210 O O . ARG A 1 159 ? -17.502 -5.035 6.595 1.00 95.38 159 ARG A O 1
ATOM 1217 N N . PRO A 1 160 ? -17.912 -7.052 5.704 1.00 97.12 160 PRO A N 1
ATOM 1218 C CA . PRO A 1 160 ? -16.513 -7.468 5.717 1.00 97.12 160 PRO A CA 1
ATOM 1219 C C . PRO A 1 160 ? -15.661 -6.715 4.685 1.00 97.12 160 PRO A C 1
ATOM 1221 O O . PRO A 1 160 ? -14.454 -6.577 4.861 1.00 97.12 160 PRO A O 1
ATOM 1224 N N . LEU A 1 161 ? -16.274 -6.215 3.610 1.00 96.19 161 LEU A N 1
ATOM 1225 C CA . LEU A 1 161 ? -15.591 -5.495 2.539 1.00 96.19 161 LEU A CA 1
ATOM 1226 C C . LEU A 1 161 ? -16.306 -4.173 2.256 1.00 96.19 161 LEU A C 1
ATOM 1228 O O . LEU A 1 161 ? -17.521 -4.148 2.048 1.00 96.19 161 LEU A O 1
ATOM 1232 N N . THR A 1 162 ? -15.544 -3.086 2.205 1.00 95.50 162 THR A N 1
ATOM 1233 C CA . THR A 1 162 ? -16.003 -1.783 1.715 1.00 95.50 162 THR A CA 1
ATOM 1234 C C . THR A 1 162 ? -15.036 -1.245 0.673 1.00 95.50 162 THR A C 1
ATOM 1236 O O . THR A 1 162 ? -13.893 -1.688 0.573 1.00 95.50 162 THR A O 1
ATOM 1239 N N . SER A 1 163 ? -15.501 -0.307 -0.150 1.00 94.19 163 SER A N 1
ATOM 1240 C CA . SER A 1 163 ? -14.618 0.305 -1.139 1.00 94.19 163 SER A CA 1
ATOM 1241 C C . SER A 1 163 ? -13.579 1.181 -0.437 1.00 94.19 163 SER A C 1
ATOM 1243 O O . SER A 1 163 ? -13.967 2.040 0.360 1.00 94.19 163 SER A O 1
ATOM 1245 N N . PRO A 1 164 ? -12.276 1.000 -0.717 1.00 91.12 164 PRO A N 1
ATOM 1246 C CA . PRO A 1 164 ? -11.261 1.914 -0.222 1.00 91.12 164 PRO A CA 1
ATOM 1247 C C . PRO A 1 164 ? -11.484 3.302 -0.830 1.00 91.12 164 PRO A C 1
ATOM 1249 O O . PRO A 1 164 ? -11.862 3.443 -1.997 1.00 91.12 164 PRO A O 1
ATOM 1252 N N . ALA A 1 165 ? -11.237 4.340 -0.041 1.00 89.81 165 ALA A N 1
ATOM 1253 C CA . ALA A 1 165 ? -11.319 5.724 -0.481 1.00 89.81 165 ALA A CA 1
ATOM 1254 C C . ALA A 1 165 ? -10.133 6.501 0.071 1.00 89.81 165 ALA A C 1
ATOM 1256 O O . ALA A 1 165 ? -9.750 6.332 1.223 1.00 89.81 165 ALA A O 1
ATOM 1257 N N . GLY A 1 166 ? -9.533 7.334 -0.772 1.00 92.88 166 GLY A N 1
ATOM 1258 C CA . GLY A 1 166 ? -8.324 8.050 -0.407 1.00 92.88 166 GLY A CA 1
ATOM 1259 C C . GLY A 1 166 ? -7.456 8.413 -1.597 1.00 92.88 166 GLY A C 1
ATOM 1260 O O . GLY A 1 166 ? -7.760 8.084 -2.748 1.00 92.88 166 GLY A O 1
ATOM 1261 N N . CYS A 1 167 ? -6.332 9.068 -1.310 1.00 94.31 167 CYS A N 1
ATOM 1262 C CA . CYS A 1 167 ? -5.273 9.205 -2.303 1.00 94.31 167 CYS A CA 1
ATOM 1263 C C . CYS A 1 167 ? -4.625 7.845 -2.556 1.00 94.31 167 CYS A C 1
ATOM 1265 O O . CYS A 1 167 ? -4.472 7.054 -1.627 1.00 94.31 167 CYS A O 1
ATOM 1267 N N . SER A 1 168 ? -4.198 7.596 -3.794 1.00 94.31 168 SER A N 1
ATOM 1268 C CA . SER A 1 168 ? -3.421 6.399 -4.112 1.00 94.31 168 SER A CA 1
ATOM 1269 C C . SER A 1 168 ? -2.115 6.355 -3.319 1.00 94.31 168 SER A C 1
ATOM 1271 O O . SER A 1 168 ? -1.498 7.408 -3.122 1.00 94.31 168 SER A O 1
ATOM 1273 N N . ILE A 1 169 ? -1.678 5.154 -2.931 1.00 95.56 169 ILE A N 1
ATOM 1274 C CA . ILE A 1 169 ? -0.317 4.947 -2.414 1.00 95.56 169 ILE A CA 1
ATOM 1275 C C . ILE A 1 169 ? 0.694 5.471 -3.439 1.00 95.56 169 ILE A C 1
ATOM 1277 O O . ILE A 1 169 ? 0.550 5.275 -4.651 1.00 95.56 169 ILE A O 1
ATOM 1281 N N . LYS A 1 170 ? 1.709 6.173 -2.941 1.00 95.12 170 LYS A N 1
ATOM 1282 C CA . LYS A 1 170 ? 2.754 6.807 -3.743 1.00 95.12 170 LYS A CA 1
ATOM 1283 C C . LYS A 1 170 ? 3.868 5.808 -4.002 1.00 95.12 170 LYS A C 1
ATOM 1285 O O . LYS A 1 170 ? 4.858 5.768 -3.280 1.00 95.12 170 LYS A O 1
ATOM 1290 N N . TRP A 1 171 ? 3.647 4.939 -4.980 1.00 95.62 171 TRP A N 1
ATOM 1291 C CA . TRP A 1 171 ? 4.590 3.888 -5.349 1.00 95.62 171 TRP A CA 1
ATOM 1292 C C . TRP A 1 171 ? 5.874 4.456 -5.953 1.00 95.62 171 TRP A C 1
ATOM 1294 O O . TRP A 1 171 ? 5.818 5.272 -6.870 1.00 95.62 171 TRP A O 1
ATOM 1304 N N . ARG A 1 172 ? 7.018 3.949 -5.492 1.00 95.50 172 ARG A N 1
ATOM 1305 C CA . ARG A 1 172 ? 8.320 4.182 -6.106 1.00 95.50 172 ARG A CA 1
ATOM 1306 C C . ARG A 1 172 ? 8.378 3.450 -7.434 1.00 95.50 172 ARG A C 1
ATOM 1308 O O . ARG A 1 172 ? 8.100 2.249 -7.484 1.00 95.50 172 ARG A O 1
ATOM 1315 N N . VAL A 1 173 ? 8.780 4.153 -8.485 1.00 97.06 173 VAL A N 1
ATOM 1316 C CA . VAL A 1 173 ? 9.039 3.559 -9.795 1.00 97.06 173 VAL A CA 1
ATOM 1317 C C . VAL A 1 173 ? 10.544 3.549 -10.038 1.00 97.06 173 VAL A C 1
ATOM 1319 O O . VAL A 1 173 ? 11.180 4.600 -10.070 1.00 97.06 173 VAL A O 1
ATOM 1322 N N . GLU A 1 174 ? 11.115 2.357 -10.207 1.00 97.12 174 GLU A N 1
ATOM 1323 C CA . GLU A 1 174 ? 12.556 2.169 -10.405 1.00 97.12 174 GLU A CA 1
ATOM 1324 C C . GLU A 1 174 ? 12.846 1.515 -11.761 1.00 97.12 174 GLU A C 1
ATOM 1326 O O . GLU A 1 174 ? 12.181 0.560 -12.176 1.00 97.12 174 GLU A O 1
ATOM 1331 N N . LEU A 1 175 ? 13.892 1.998 -12.428 1.00 98.25 175 LEU A N 1
ATOM 1332 C CA . LEU A 1 175 ? 14.581 1.285 -13.494 1.00 98.25 175 LEU A CA 1
ATOM 1333 C C . LEU A 1 175 ? 15.889 0.731 -12.931 1.00 98.25 175 LEU A C 1
ATOM 1335 O O . LEU A 1 175 ? 16.830 1.479 -12.662 1.00 98.25 175 LEU A O 1
ATOM 1339 N N . LEU A 1 176 ? 15.954 -0.587 -12.786 1.00 98.31 176 LEU A N 1
ATOM 1340 C CA . LEU A 1 176 ? 17.175 -1.279 -12.403 1.00 98.31 176 LEU A CA 1
ATOM 1341 C C . LEU A 1 176 ? 17.997 -1.611 -13.651 1.00 98.31 176 LEU A C 1
ATOM 1343 O O . LEU A 1 176 ? 17.460 -2.118 -14.643 1.00 98.31 176 LEU A O 1
ATOM 1347 N N . TRP A 1 177 ? 19.301 -1.365 -13.590 1.00 98.38 177 TRP A N 1
ATOM 1348 C CA . TRP A 1 177 ? 20.243 -1.653 -14.672 1.00 98.38 177 TRP A CA 1
ATOM 1349 C C . TRP A 1 177 ? 21.621 -2.029 -14.123 1.00 98.38 177 TRP A C 1
ATOM 1351 O O . TRP A 1 177 ? 21.874 -1.855 -12.943 1.00 98.38 177 TRP A O 1
ATOM 1361 N N . TRP A 1 178 ? 22.522 -2.559 -14.947 1.00 97.75 178 TRP A N 1
ATOM 1362 C CA . TRP A 1 178 ? 23.926 -2.790 -14.572 1.00 97.75 178 TRP A CA 1
ATOM 1363 C C . TRP A 1 178 ? 24.846 -2.127 -15.601 1.00 97.75 178 TRP A C 1
ATOM 1365 O O . TRP A 1 178 ? 24.411 -1.879 -16.724 1.00 97.75 178 TRP A O 1
ATOM 1375 N N . ASP A 1 179 ? 26.105 -1.875 -15.233 1.00 96.31 179 ASP A N 1
ATOM 1376 C CA . ASP A 1 179 ? 27.053 -1.033 -15.993 1.00 96.31 179 ASP A CA 1
ATOM 1377 C C . ASP A 1 179 ? 27.157 -1.353 -17.497 1.00 96.31 179 ASP A C 1
ATOM 1379 O O . ASP A 1 179 ? 27.254 -0.460 -18.329 1.00 96.31 179 ASP A O 1
ATOM 1383 N N . GLY A 1 180 ? 27.076 -2.632 -17.871 1.00 93.19 180 GLY A N 1
ATOM 1384 C CA . GLY A 1 180 ? 27.167 -3.074 -19.263 1.00 93.19 180 GLY A CA 1
ATOM 1385 C C . GLY A 1 180 ? 25.836 -3.156 -20.012 1.00 93.19 180 GLY A C 1
ATOM 1386 O O . GLY A 1 180 ? 25.774 -3.846 -21.028 1.00 93.19 180 GLY A O 1
ATOM 1387 N N . CYS A 1 181 ? 24.761 -2.520 -19.536 1.00 94.62 181 CYS A N 1
ATOM 1388 C CA . CYS A 1 181 ? 23.472 -2.527 -20.228 1.00 94.62 181 CYS A CA 1
ATOM 1389 C C . CYS A 1 181 ? 23.479 -1.605 -21.465 1.00 94.62 181 CYS A C 1
ATOM 1391 O O . CYS A 1 181 ? 23.451 -0.385 -21.308 1.00 94.62 181 CYS A O 1
ATOM 1393 N N . PRO A 1 182 ? 23.383 -2.138 -22.698 1.00 94.56 182 PRO A N 1
ATOM 1394 C CA . PRO A 1 182 ? 23.381 -1.305 -23.903 1.00 94.56 182 PRO A CA 1
ATOM 1395 C C . PRO A 1 182 ? 22.046 -0.579 -24.142 1.00 94.56 182 PRO A C 1
ATOM 1397 O O . PRO A 1 182 ? 21.955 0.281 -25.013 1.00 94.56 182 PRO A O 1
ATOM 1400 N N . THR A 1 183 ? 20.986 -0.950 -23.420 1.00 95.62 183 THR A N 1
ATOM 1401 C CA . THR A 1 183 ? 19.623 -0.435 -23.624 1.00 95.62 183 THR A CA 1
ATOM 1402 C C . THR A 1 183 ? 19.091 0.357 -22.435 1.00 95.62 183 THR A C 1
ATOM 1404 O O . THR A 1 183 ? 17.891 0.609 -22.382 1.00 95.62 183 THR A O 1
ATOM 1407 N N . HIS A 1 184 ? 19.941 0.732 -21.473 1.00 96.25 184 HIS A N 1
ATOM 1408 C CA . HIS A 1 184 ? 19.524 1.440 -20.256 1.00 96.25 184 HIS A CA 1
ATOM 1409 C C . HIS A 1 184 ? 18.864 2.790 -20.575 1.00 96.25 184 HIS A C 1
ATOM 1411 O O . HIS A 1 184 ? 17.729 3.002 -20.153 1.00 96.25 184 HIS A O 1
ATOM 1417 N N . GLU A 1 185 ? 19.497 3.640 -21.388 1.00 97.12 185 GLU A N 1
ATOM 1418 C CA . GLU A 1 185 ? 18.944 4.954 -21.756 1.00 97.12 185 GLU A CA 1
ATOM 1419 C C . GLU A 1 185 ? 17.586 4.819 -22.465 1.00 97.12 185 GLU A C 1
ATOM 1421 O O . GLU A 1 185 ? 16.594 5.416 -22.047 1.00 97.12 185 GLU A O 1
ATOM 1426 N N . HIS A 1 186 ? 17.498 3.930 -23.460 1.00 97.94 186 HIS A N 1
ATOM 1427 C CA . HIS A 1 186 ? 16.246 3.641 -24.167 1.00 97.94 186 HIS A CA 1
ATOM 1428 C C . HIS A 1 186 ? 15.154 3.074 -23.242 1.00 97.94 186 HIS A C 1
ATOM 1430 O O . HIS A 1 186 ? 13.971 3.355 -23.430 1.00 97.94 186 HIS A O 1
ATOM 1436 N N . ALA A 1 187 ? 15.522 2.270 -22.239 1.00 98.19 187 ALA A N 1
ATOM 1437 C CA . ALA A 1 187 ? 14.577 1.767 -21.244 1.00 98.19 187 ALA A CA 1
ATOM 1438 C C . ALA A 1 187 ? 14.037 2.898 -20.360 1.00 98.19 187 ALA A C 1
ATOM 1440 O O . ALA A 1 187 ? 12.845 2.919 -20.049 1.00 98.19 187 ALA A O 1
ATOM 1441 N N . ALA A 1 188 ? 14.898 3.842 -19.976 1.00 98.12 188 ALA A N 1
ATOM 1442 C CA . ALA A 1 188 ? 14.521 4.995 -19.171 1.00 98.12 188 ALA A CA 1
ATOM 1443 C C . ALA A 1 188 ? 13.572 5.927 -19.938 1.00 98.12 188 ALA A C 1
ATOM 1445 O O . ALA A 1 188 ? 12.552 6.354 -19.393 1.00 98.12 188 ALA A O 1
ATOM 1446 N N . GLU A 1 189 ? 13.857 6.187 -21.216 1.00 98.12 189 GLU A N 1
ATOM 1447 C CA . GLU A 1 189 ? 12.967 6.930 -22.115 1.00 98.12 189 GLU A CA 1
ATOM 1448 C C . GLU A 1 189 ? 11.616 6.232 -22.283 1.00 98.12 189 GLU A C 1
ATOM 1450 O O . GLU A 1 189 ? 10.572 6.867 -22.120 1.00 98.12 189 GLU A O 1
ATOM 1455 N N . LEU A 1 190 ? 11.623 4.916 -22.532 1.00 98.25 190 LEU A N 1
ATOM 1456 C CA . LEU A 1 190 ? 10.409 4.114 -22.660 1.00 98.25 190 LEU A CA 1
ATOM 1457 C C . LEU A 1 190 ? 9.542 4.199 -21.396 1.00 98.25 190 LEU A C 1
ATOM 1459 O O . LEU A 1 190 ? 8.335 4.425 -21.493 1.00 98.25 190 LEU A O 1
ATOM 1463 N N . LEU A 1 191 ? 10.142 4.044 -20.213 1.00 98.38 191 LEU A N 1
ATOM 1464 C CA . LEU A 1 191 ? 9.427 4.105 -18.939 1.00 98.38 191 LEU A CA 1
ATOM 1465 C C . LEU A 1 191 ? 8.814 5.488 -18.698 1.00 98.38 191 LEU A C 1
ATOM 1467 O O . LEU A 1 191 ? 7.614 5.585 -18.435 1.00 98.38 191 LEU A O 1
ATOM 1471 N N . ARG A 1 192 ? 9.608 6.558 -18.828 1.00 97.94 192 ARG A N 1
ATOM 1472 C CA . ARG A 1 192 ? 9.134 7.937 -18.630 1.00 97.94 192 ARG A CA 1
ATOM 1473 C C . ARG A 1 192 ? 8.055 8.322 -19.639 1.00 97.94 192 ARG A C 1
ATOM 1475 O O . ARG A 1 192 ? 7.032 8.877 -19.246 1.00 97.94 192 ARG A O 1
ATOM 1482 N N . GLY A 1 193 ? 8.253 7.988 -20.915 1.00 97.88 193 GLY A N 1
ATOM 1483 C CA . GLY A 1 193 ? 7.273 8.229 -21.975 1.00 97.88 193 GLY A CA 1
ATOM 1484 C C . GLY A 1 193 ? 5.954 7.511 -21.698 1.00 97.88 193 GLY A C 1
ATOM 1485 O O . GLY A 1 193 ? 4.892 8.129 -21.727 1.00 97.88 193 GLY A O 1
ATOM 1486 N N . THR A 1 194 ? 6.025 6.237 -21.302 1.00 97.88 194 THR A N 1
ATOM 1487 C CA . THR A 1 194 ? 4.833 5.451 -20.955 1.00 97.88 194 THR A CA 1
ATOM 1488 C C . THR A 1 194 ? 4.095 6.034 -19.746 1.00 97.88 194 THR A C 1
ATOM 1490 O O . THR A 1 194 ? 2.870 6.136 -19.760 1.00 97.88 194 THR A O 1
ATOM 1493 N N . LEU A 1 195 ? 4.806 6.455 -18.695 1.00 96.69 195 LEU A N 1
ATOM 1494 C CA . LEU A 1 195 ? 4.185 7.111 -17.538 1.00 96.69 195 LEU A CA 1
ATOM 1495 C C . LEU A 1 195 ? 3.503 8.428 -17.928 1.00 96.69 195 LEU A C 1
ATOM 1497 O O . LEU A 1 195 ? 2.377 8.680 -17.495 1.00 96.69 195 LEU A O 1
ATOM 1501 N N . ALA A 1 196 ? 4.136 9.242 -18.775 1.00 96.06 196 ALA A N 1
ATOM 1502 C CA . ALA A 1 196 ? 3.546 10.481 -19.272 1.00 96.06 196 ALA A CA 1
ATOM 1503 C C . ALA A 1 196 ? 2.238 10.224 -20.047 1.00 96.06 196 ALA A C 1
ATOM 1505 O O . ALA A 1 196 ? 1.227 10.869 -19.762 1.00 96.06 196 ALA A O 1
ATOM 1506 N N . GLU A 1 197 ? 2.212 9.230 -20.941 1.00 96.06 197 GLU A N 1
ATOM 1507 C CA . GLU A 1 197 ? 1.006 8.820 -21.684 1.00 96.06 197 GLU A CA 1
ATOM 1508 C C . GLU A 1 197 ? -0.125 8.321 -20.769 1.00 96.06 197 GLU A C 1
ATOM 1510 O O . GLU A 1 197 ? -1.307 8.514 -21.058 1.00 96.06 197 GLU A O 1
ATOM 1515 N N . LEU A 1 198 ? 0.220 7.711 -19.632 1.00 93.75 198 LEU A N 1
ATOM 1516 C CA . LEU A 1 198 ? -0.736 7.271 -18.611 1.00 93.75 198 LEU A CA 1
ATOM 1517 C C . LEU A 1 198 ? -1.219 8.404 -17.683 1.00 93.75 198 LEU A C 1
ATOM 1519 O O . LEU A 1 198 ? -1.977 8.143 -16.737 1.00 93.75 198 LEU A O 1
ATOM 1523 N N . GLY A 1 199 ? -0.784 9.648 -17.912 1.00 92.38 199 GLY A N 1
ATOM 1524 C CA . GLY A 1 199 ? -1.058 10.774 -17.019 1.00 92.38 199 GLY A CA 1
ATOM 1525 C C . GLY A 1 199 ? -0.432 10.565 -15.637 1.00 92.38 199 GLY A C 1
A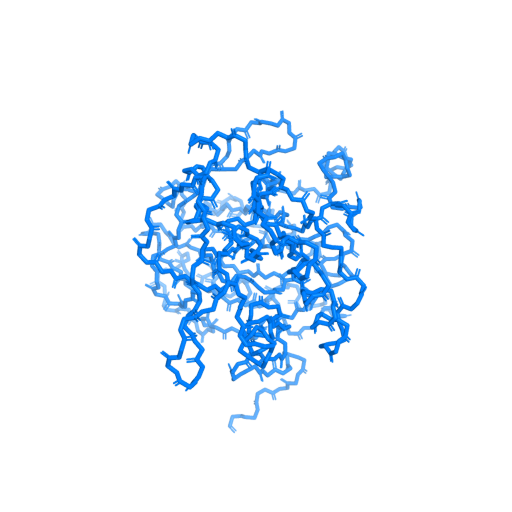TOM 1526 O O . GLY A 1 199 ? -1.105 10.748 -14.621 1.00 92.38 199 GLY A O 1
ATOM 1527 N N . ARG A 1 200 ? 0.807 10.063 -15.615 1.00 91.06 200 ARG A N 1
ATOM 1528 C CA . ARG A 1 200 ? 1.674 9.857 -14.440 1.00 91.06 200 ARG A CA 1
ATOM 1529 C C . ARG A 1 200 ? 3.056 10.487 -14.644 1.00 91.06 200 ARG A C 1
ATOM 1531 O O . ARG A 1 200 ? 4.044 10.005 -14.106 1.00 91.06 200 ARG A O 1
ATOM 1538 N N . GLY A 1 201 ? 3.145 11.534 -15.466 1.00 86.94 201 GLY A N 1
ATOM 1539 C CA . GLY A 1 201 ? 4.409 12.241 -15.709 1.00 86.94 201 GLY A CA 1
ATOM 1540 C C . GLY A 1 201 ? 4.958 12.974 -14.477 1.00 86.94 201 GLY A C 1
ATOM 1541 O O . GLY A 1 201 ? 6.091 13.436 -14.506 1.00 86.94 201 GLY A O 1
ATOM 1542 N N . ASP A 1 202 ? 4.156 13.083 -13.418 1.00 85.25 202 ASP A N 1
ATOM 1543 C CA . ASP A 1 202 ? 4.514 13.607 -12.101 1.00 85.25 202 ASP A CA 1
ATOM 1544 C C . ASP A 1 202 ? 5.273 12.601 -11.224 1.00 85.25 202 ASP A C 1
ATOM 1546 O O . ASP A 1 202 ? 5.888 13.010 -10.248 1.00 85.25 202 ASP A O 1
ATOM 1550 N N . VAL A 1 203 ? 5.246 11.307 -11.561 1.00 89.31 203 VAL A N 1
ATOM 1551 C CA . VAL A 1 203 ? 5.939 10.265 -10.794 1.00 89.31 203 VAL A CA 1
ATOM 1552 C C . VAL A 1 203 ? 7.434 10.294 -11.102 1.00 89.31 203 VAL A C 1
ATOM 1554 O O . VAL A 1 203 ? 7.837 10.152 -12.262 1.00 89.31 203 VAL A O 1
ATOM 1557 N N . HIS A 1 204 ? 8.269 10.410 -10.071 1.00 92.00 204 HIS A N 1
ATOM 1558 C CA . HIS A 1 204 ? 9.709 10.296 -10.232 1.00 92.00 204 HIS A CA 1
ATOM 1559 C C . HIS A 1 204 ? 10.123 8.864 -10.591 1.00 92.00 204 HIS A C 1
ATOM 1561 O O . HIS A 1 204 ? 9.743 7.887 -9.945 1.00 92.00 204 HIS A O 1
ATOM 1567 N N . VAL A 1 205 ? 10.946 8.750 -11.635 1.00 96.06 205 VAL A N 1
ATOM 1568 C CA . VAL A 1 205 ? 11.590 7.494 -12.031 1.00 96.06 205 VAL A CA 1
ATOM 1569 C C . VAL A 1 205 ? 13.013 7.496 -11.500 1.00 96.06 205 VAL A C 1
ATOM 1571 O O . VAL A 1 205 ? 13.872 8.201 -12.038 1.00 96.06 205 VAL A O 1
ATOM 1574 N N . ALA A 1 206 ? 13.259 6.675 -10.483 1.00 95.62 206 ALA A N 1
ATOM 1575 C CA . ALA A 1 206 ? 14.596 6.446 -9.967 1.00 95.62 206 ALA A CA 1
ATOM 1576 C C . ALA A 1 206 ? 15.336 5.438 -10.857 1.00 95.62 206 ALA A C 1
ATOM 1578 O O . ALA A 1 206 ? 14.834 4.358 -11.165 1.00 95.62 206 ALA A O 1
ATOM 1579 N N . GLU A 1 207 ? 16.551 5.777 -11.271 1.00 97.44 207 GLU A N 1
ATOM 1580 C CA . GLU A 1 207 ? 17.428 4.856 -11.990 1.00 97.44 207 GLU A CA 1
ATOM 1581 C C . GLU A 1 207 ? 18.473 4.308 -11.024 1.00 97.44 207 GLU A C 1
ATOM 1583 O O . GLU A 1 207 ? 19.197 5.070 -10.382 1.00 97.44 207 GLU A O 1
ATOM 1588 N N . ARG A 1 208 ? 18.561 2.982 -10.917 1.00 96.81 208 ARG A N 1
ATOM 1589 C CA . ARG A 1 208 ? 19.436 2.319 -9.953 1.00 96.81 208 ARG A CA 1
ATOM 1590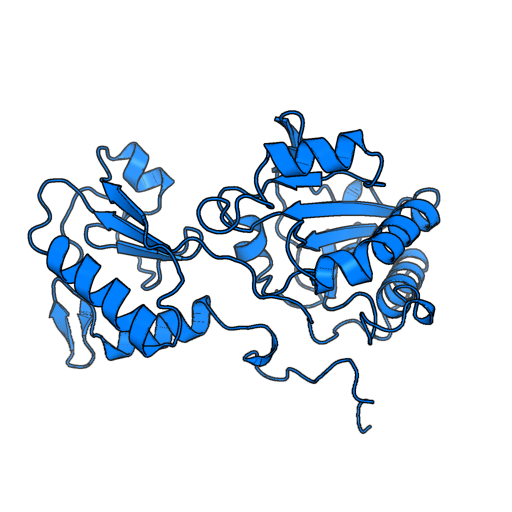 C C . ARG A 1 208 ? 20.374 1.350 -10.647 1.00 96.81 208 ARG A C 1
ATOM 1592 O O . ARG A 1 208 ? 19.943 0.342 -11.210 1.00 96.81 208 ARG A O 1
ATOM 1599 N N . GLN A 1 209 ? 21.664 1.636 -10.538 1.00 98.06 209 GLN A N 1
ATOM 1600 C CA . GLN A 1 209 ? 22.704 0.710 -10.949 1.00 98.06 209 GLN A CA 1
ATOM 1601 C C . GLN A 1 209 ? 22.831 -0.414 -9.913 1.00 98.06 209 GLN A C 1
ATOM 1603 O O . GLN A 1 209 ? 23.113 -0.164 -8.745 1.00 98.06 209 GLN A O 1
ATOM 1608 N N . VAL A 1 210 ? 22.634 -1.648 -10.356 1.00 97.94 210 VAL A N 1
ATOM 1609 C CA . VAL A 1 210 ? 22.875 -2.883 -9.619 1.00 97.94 210 VAL A CA 1
ATOM 1610 C C . VAL A 1 210 ? 24.325 -3.280 -9.857 1.00 97.94 210 VAL A C 1
ATOM 1612 O O . VAL A 1 210 ? 24.746 -3.513 -10.993 1.00 97.94 210 VAL A O 1
ATOM 1615 N N . THR A 1 211 ? 25.100 -3.326 -8.780 1.00 97.56 211 THR A N 1
ATOM 1616 C CA . THR A 1 211 ? 26.568 -3.424 -8.859 1.00 97.56 211 THR A CA 1
ATOM 1617 C C . THR A 1 211 ? 27.113 -4.782 -8.431 1.00 97.56 211 THR A C 1
ATOM 1619 O O . THR A 1 211 ? 28.266 -5.107 -8.713 1.00 97.56 211 THR A O 1
ATOM 1622 N N . SER A 1 212 ? 26.293 -5.607 -7.776 1.00 97.12 212 SER A N 1
ATOM 1623 C CA . SER A 1 212 ? 26.699 -6.917 -7.275 1.00 97.12 212 SER A CA 1
ATOM 1624 C C . SER A 1 212 ? 25.592 -7.958 -7.418 1.00 97.12 212 SER A C 1
ATOM 1626 O O . SER A 1 212 ? 24.412 -7.643 -7.569 1.00 97.12 212 SER A O 1
ATOM 1628 N N . ARG A 1 213 ? 25.981 -9.234 -7.346 1.00 95.81 213 ARG A N 1
ATOM 1629 C CA . ARG A 1 213 ? 25.031 -10.352 -7.321 1.00 95.81 213 ARG A CA 1
ATOM 1630 C C . ARG A 1 213 ? 24.160 -10.340 -6.063 1.00 95.81 213 ARG A C 1
ATOM 1632 O O . ARG A 1 213 ? 22.974 -10.612 -6.160 1.00 95.81 213 ARG A O 1
ATOM 1639 N N . GLU A 1 214 ? 24.731 -9.989 -4.915 1.00 97.06 214 GLU A N 1
ATOM 1640 C CA . GLU A 1 214 ? 23.988 -9.858 -3.656 1.00 97.06 214 GLU A CA 1
ATOM 1641 C C . GLU A 1 214 ? 22.918 -8.762 -3.755 1.00 97.06 214 GLU A C 1
ATOM 1643 O O . GLU A 1 214 ? 21.772 -8.957 -3.352 1.00 97.06 214 GLU A O 1
ATOM 1648 N N . GLU A 1 215 ? 23.260 -7.619 -4.358 1.00 96.25 215 GLU A N 1
ATOM 1649 C CA . GLU A 1 215 ? 22.288 -6.561 -4.615 1.00 96.25 215 GLU A CA 1
ATOM 1650 C C . GLU A 1 215 ? 21.209 -7.024 -5.600 1.00 96.25 215 GLU A C 1
ATOM 1652 O O . GLU A 1 215 ? 20.027 -6.763 -5.370 1.00 96.25 215 GLU A O 1
ATOM 1657 N N . ALA A 1 216 ? 21.595 -7.754 -6.652 1.00 96.62 216 ALA A N 1
ATOM 1658 C CA . ALA A 1 216 ? 20.646 -8.328 -7.595 1.00 96.62 216 ALA A CA 1
ATOM 1659 C C . ALA A 1 216 ? 19.662 -9.285 -6.902 1.00 96.62 216 ALA A C 1
ATOM 1661 O O . ALA A 1 216 ? 18.458 -9.195 -7.134 1.00 96.62 216 ALA A O 1
ATOM 1662 N N . GLU A 1 217 ? 20.151 -10.163 -6.024 1.00 95.38 217 GLU A N 1
ATOM 1663 C CA . GLU A 1 217 ? 19.334 -11.093 -5.238 1.00 95.38 217 GLU A CA 1
ATOM 1664 C C . GLU A 1 217 ? 18.370 -10.342 -4.311 1.00 95.38 217 GLU A C 1
ATOM 1666 O O . GLU A 1 217 ? 17.169 -10.609 -4.328 1.00 95.38 217 GLU A O 1
ATOM 1671 N N . ARG A 1 218 ? 18.862 -9.335 -3.579 1.00 93.75 218 ARG A N 1
ATOM 1672 C CA . ARG A 1 218 ? 18.049 -8.505 -2.675 1.00 93.75 218 ARG A CA 1
ATOM 1673 C C . ARG A 1 218 ? 16.951 -7.725 -3.403 1.00 93.75 218 ARG A C 1
ATOM 1675 O O . ARG A 1 218 ? 15.880 -7.510 -2.840 1.00 93.75 218 ARG A O 1
ATOM 1682 N N . LEU A 1 219 ? 17.224 -7.263 -4.622 1.00 93.31 219 LEU A N 1
ATOM 1683 C CA . LEU A 1 219 ? 16.277 -6.495 -5.434 1.00 93.31 219 LEU A CA 1
ATOM 1684 C C . LEU A 1 219 ? 15.395 -7.374 -6.329 1.00 93.31 219 LEU A C 1
ATOM 1686 O O . LEU A 1 219 ? 14.490 -6.844 -6.967 1.00 93.31 219 LEU A O 1
ATOM 1690 N N . GLY A 1 220 ? 15.646 -8.684 -6.415 1.00 94.25 220 GLY A N 1
ATOM 1691 C CA . GLY A 1 220 ? 14.969 -9.553 -7.380 1.00 94.25 220 GLY A CA 1
ATOM 1692 C C . GLY A 1 220 ? 15.218 -9.110 -8.825 1.00 94.25 220 GLY A C 1
ATOM 1693 O O . GLY A 1 220 ? 14.277 -8.977 -9.599 1.00 94.25 220 GLY A O 1
ATOM 1694 N N . PHE A 1 221 ? 16.472 -8.810 -9.171 1.00 96.75 221 PHE A N 1
ATOM 1695 C CA . PHE A 1 221 ? 16.889 -8.262 -10.463 1.00 96.75 221 PHE A CA 1
ATOM 1696 C C . PHE A 1 221 ? 17.324 -9.372 -11.440 1.00 96.75 221 PHE A C 1
ATOM 1698 O O . PHE A 1 221 ? 18.489 -9.775 -11.404 1.00 96.75 221 PHE A O 1
ATOM 1705 N N . PRO A 1 222 ? 16.449 -9.863 -12.343 1.00 96.44 222 PRO A N 1
ATOM 1706 C CA . PRO A 1 222 ? 16.781 -10.948 -13.279 1.00 96.44 222 PRO A CA 1
ATOM 1707 C C . PRO A 1 222 ? 17.758 -10.533 -14.394 1.00 96.44 222 PRO A C 1
ATOM 1709 O O . PRO A 1 222 ? 18.225 -11.375 -15.157 1.00 96.44 222 PRO A O 1
ATOM 1712 N N . GLY A 1 223 ? 18.031 -9.235 -14.530 1.00 97.06 223 GLY A N 1
ATOM 1713 C CA . GLY A 1 223 ? 18.882 -8.658 -15.565 1.00 97.06 223 GLY A CA 1
ATOM 1714 C C . GLY A 1 223 ? 18.408 -7.268 -15.980 1.00 97.06 223 GLY A C 1
ATOM 1715 O O . GLY A 1 223 ? 17.316 -6.831 -15.620 1.00 97.06 223 GLY A O 1
ATOM 1716 N N . SER A 1 224 ? 19.226 -6.563 -16.755 1.00 97.19 224 SER A N 1
ATOM 1717 C CA . SER A 1 224 ? 18.922 -5.215 -17.232 1.00 97.19 224 SER A CA 1
ATOM 1718 C C . SER A 1 224 ? 18.251 -5.213 -18.609 1.00 97.19 224 SER A C 1
ATOM 1720 O O . SER A 1 224 ? 18.667 -5.994 -19.468 1.00 97.19 224 SER A O 1
ATOM 1722 N N . PRO A 1 225 ? 17.316 -4.284 -18.869 1.00 98.00 225 PRO A N 1
ATOM 1723 C CA . PRO A 1 225 ? 16.665 -3.423 -17.878 1.00 98.00 225 PRO A CA 1
ATOM 1724 C C . PRO A 1 225 ? 15.672 -4.223 -17.030 1.00 98.00 225 PRO A C 1
ATOM 1726 O O . PRO A 1 225 ? 15.228 -5.287 -17.440 1.00 98.00 225 PRO A O 1
ATOM 1729 N N . THR A 1 226 ? 15.316 -3.730 -15.847 1.00 98.25 226 THR A N 1
ATOM 1730 C CA . THR A 1 226 ? 14.193 -4.254 -15.056 1.00 98.25 226 THR A CA 1
ATOM 1731 C C . THR A 1 226 ? 13.361 -3.091 -14.534 1.00 98.25 226 THR A C 1
ATOM 1733 O O . THR A 1 226 ? 13.888 -2.182 -13.901 1.00 98.25 226 THR A O 1
ATOM 1736 N N . PHE A 1 227 ? 12.057 -3.125 -14.803 1.00 98.31 227 PHE A N 1
ATOM 1737 C CA . PHE A 1 227 ? 11.104 -2.094 -14.397 1.00 98.31 227 PHE A CA 1
ATOM 1738 C C . PHE A 1 227 ? 10.424 -2.544 -13.106 1.00 98.31 227 PHE A C 1
ATOM 1740 O O . PHE A 1 227 ? 9.782 -3.598 -13.098 1.00 98.31 227 PHE A O 1
ATOM 1747 N N . GLN A 1 228 ? 10.550 -1.766 -12.033 1.00 97.06 228 GLN A N 1
ATOM 1748 C CA . GLN A 1 228 ? 9.920 -2.068 -10.751 1.00 97.06 228 GLN A CA 1
ATOM 1749 C C . GLN A 1 228 ? 8.958 -0.974 -10.302 1.00 97.06 228 GLN A C 1
ATOM 1751 O O . GLN A 1 228 ? 9.180 0.211 -10.542 1.00 97.06 228 GLN A O 1
ATOM 1756 N N . VAL A 1 229 ? 7.897 -1.393 -9.614 1.00 95.88 229 VAL A N 1
ATOM 1757 C CA . VAL A 1 229 ? 6.974 -0.518 -8.884 1.00 95.88 229 VAL A CA 1
ATOM 1758 C C . VAL A 1 229 ? 6.836 -1.063 -7.467 1.00 95.88 229 VAL A C 1
ATOM 1760 O O . VAL A 1 229 ? 6.356 -2.183 -7.300 1.00 95.88 229 VAL A O 1
ATOM 1763 N N . GLY A 1 230 ? 7.304 -0.324 -6.458 1.00 92.19 230 GLY A N 1
ATOM 1764 C CA . GLY A 1 230 ? 7.334 -0.789 -5.064 1.00 92.19 230 GLY A CA 1
ATOM 1765 C C . GLY A 1 230 ? 8.035 -2.138 -4.902 1.00 92.19 230 GLY A C 1
ATOM 1766 O O . GLY A 1 230 ? 7.443 -3.077 -4.382 1.00 92.19 230 GLY A O 1
ATOM 1767 N N . ARG A 1 231 ? 9.251 -2.267 -5.459 1.00 89.25 231 ARG A N 1
ATOM 1768 C CA . ARG A 1 231 ? 10.049 -3.512 -5.561 1.00 89.25 231 ARG A CA 1
ATOM 1769 C C . ARG A 1 231 ? 9.424 -4.672 -6.339 1.00 89.25 231 ARG A C 1
ATOM 1771 O O . ARG A 1 231 ? 10.050 -5.719 -6.500 1.00 89.25 231 ARG A O 1
ATOM 1778 N N . ARG A 1 232 ? 8.220 -4.507 -6.882 1.00 92.38 232 ARG A N 1
ATOM 1779 C CA . ARG A 1 232 ? 7.603 -5.504 -7.750 1.00 92.38 232 ARG A CA 1
ATOM 1780 C C . ARG A 1 232 ? 8.116 -5.358 -9.169 1.00 92.38 232 ARG A C 1
ATOM 1782 O O . ARG A 1 232 ? 7.863 -4.336 -9.801 1.00 92.38 232 ARG A O 1
ATOM 1789 N N . ASP A 1 233 ? 8.716 -6.412 -9.709 1.00 95.69 233 ASP A N 1
ATOM 1790 C CA . ASP A 1 233 ? 8.953 -6.503 -11.148 1.00 95.69 233 ASP A CA 1
ATOM 1791 C C . ASP A 1 233 ? 7.620 -6.438 -11.916 1.00 95.69 233 ASP A C 1
ATOM 1793 O O . ASP A 1 233 ? 6.690 -7.218 -11.676 1.00 95.69 233 ASP A O 1
ATOM 1797 N N . VAL A 1 234 ? 7.521 -5.487 -12.843 1.00 96.75 234 VAL A N 1
ATOM 1798 C CA . VAL A 1 234 ? 6.349 -5.284 -13.706 1.00 96.75 234 VAL A CA 1
ATOM 1799 C C . VAL A 1 234 ? 6.180 -6.459 -14.692 1.00 96.75 234 VAL A C 1
ATOM 1801 O O . VAL A 1 234 ? 5.060 -6.769 -15.122 1.00 96.75 234 VAL A O 1
ATOM 1804 N N . PHE A 1 235 ? 7.265 -7.183 -14.983 1.00 96.12 235 PHE A N 1
ATOM 1805 C CA . PHE A 1 235 ? 7.335 -8.342 -15.875 1.00 96.12 235 PHE A CA 1
ATOM 1806 C C . PHE A 1 235 ? 7.833 -9.600 -15.145 1.00 96.12 235 PHE A C 1
ATOM 1808 O O . PHE A 1 235 ? 8.836 -10.174 -15.551 1.00 96.12 235 PHE A O 1
ATOM 1815 N N . PRO A 1 236 ? 7.165 -10.075 -14.083 1.00 93.06 236 PRO A N 1
ATOM 1816 C CA . PRO A 1 236 ? 7.688 -11.184 -13.287 1.00 93.06 236 PRO A CA 1
ATOM 1817 C C . PRO A 1 236 ? 7.987 -12.416 -14.157 1.00 93.06 236 PRO A C 1
ATOM 1819 O O . PRO A 1 236 ? 7.208 -12.748 -15.052 1.00 93.06 236 PRO A O 1
ATOM 1822 N N . GLY A 1 237 ? 9.105 -13.082 -13.880 1.00 88.69 237 GLY A N 1
ATOM 1823 C CA . GLY A 1 237 ? 9.536 -14.303 -14.558 1.00 88.69 237 GLY A CA 1
ATOM 1824 C C . GLY A 1 237 ? 10.482 -15.120 -13.680 1.00 88.69 237 GLY A C 1
ATOM 1825 O O . GLY A 1 237 ? 10.881 -14.666 -12.611 1.00 88.69 237 GLY A O 1
ATOM 1826 N N . ASP A 1 238 ? 10.850 -16.311 -14.148 1.00 89.38 238 ASP A N 1
ATOM 1827 C CA . ASP A 1 238 ? 11.598 -17.299 -13.350 1.00 89.38 238 ASP A CA 1
ATOM 1828 C C . ASP A 1 238 ? 13.127 -17.163 -13.461 1.00 89.38 238 ASP A C 1
ATOM 1830 O O . ASP A 1 238 ? 13.879 -17.962 -12.899 1.00 89.38 238 ASP A O 1
ATOM 1834 N N . ALA A 1 239 ? 13.609 -16.173 -14.219 1.00 91.19 239 ALA A N 1
ATOM 1835 C CA . ALA A 1 239 ? 15.037 -15.951 -14.394 1.00 91.19 239 ALA A CA 1
ATOM 1836 C C . ALA A 1 239 ? 15.692 -15.584 -13.047 1.00 91.19 239 ALA A C 1
ATOM 1838 O O . ALA A 1 239 ? 15.206 -14.684 -12.355 1.00 91.19 239 ALA A O 1
ATOM 1839 N N . PRO A 1 240 ? 16.797 -16.250 -12.662 1.00 93.50 240 PRO A N 1
ATOM 1840 C CA . PRO A 1 240 ? 17.465 -15.958 -11.404 1.00 93.50 240 PRO A CA 1
ATOM 1841 C C . PRO A 1 240 ? 18.112 -14.567 -11.446 1.00 93.50 240 PRO A C 1
ATOM 1843 O O . PRO A 1 240 ? 18.549 -14.132 -12.517 1.00 93.50 240 PRO A O 1
ATOM 1846 N N . PRO A 1 241 ? 18.246 -13.886 -10.296 1.00 95.62 241 PRO A N 1
ATOM 1847 C CA . PRO A 1 241 ? 18.902 -12.594 -10.265 1.00 95.62 241 PRO A CA 1
ATOM 1848 C C . PRO A 1 241 ? 20.364 -12.638 -10.724 1.00 95.62 241 PRO A C 1
ATOM 1850 O O . PRO A 1 241 ? 21.145 -13.475 -10.264 1.00 95.62 241 PRO A O 1
ATOM 1853 N N . ALA A 1 242 ? 20.743 -11.740 -11.637 1.00 94.38 242 ALA A N 1
ATOM 1854 C CA . ALA A 1 242 ? 22.081 -11.703 -12.222 1.00 94.38 242 ALA A CA 1
ATOM 1855 C C . ALA A 1 242 ? 22.407 -10.351 -12.879 1.00 94.38 242 ALA A C 1
ATOM 1857 O O . ALA A 1 242 ? 21.538 -9.663 -13.411 1.00 94.38 242 ALA A O 1
ATOM 1858 N N . LEU A 1 243 ? 23.700 -10.008 -12.922 1.00 96.38 243 LEU A N 1
ATOM 1859 C CA . LEU A 1 243 ? 24.227 -8.890 -13.714 1.00 96.38 243 LEU A CA 1
ATOM 1860 C C . LEU A 1 243 ? 24.333 -9.307 -15.189 1.00 96.38 243 LEU A C 1
ATOM 1862 O O . LEU A 1 243 ? 25.407 -9.638 -15.684 1.00 96.38 243 LEU A O 1
ATOM 1866 N N . THR A 1 244 ? 23.189 -9.387 -15.865 1.00 95.94 244 THR A N 1
ATOM 1867 C CA . THR A 1 244 ? 23.074 -9.873 -17.248 1.00 95.94 244 THR A CA 1
ATOM 1868 C C . THR A 1 244 ? 22.081 -9.039 -18.054 1.00 95.94 244 THR A C 1
ATOM 1870 O O . THR A 1 244 ? 21.389 -8.175 -17.512 1.00 95.94 244 THR A O 1
ATOM 1873 N N . CYS A 1 245 ? 22.006 -9.272 -19.363 1.00 95.56 245 CYS A N 1
ATOM 1874 C CA . CYS A 1 245 ? 20.942 -8.727 -20.201 1.00 95.56 245 CYS A CA 1
ATOM 1875 C C . CYS A 1 245 ? 19.647 -9.508 -19.975 1.00 95.56 245 CYS A C 1
ATOM 1877 O O . CYS A 1 245 ? 19.632 -10.740 -20.025 1.00 95.56 245 CYS A O 1
ATOM 1879 N N . ARG A 1 246 ? 18.552 -8.783 -19.773 1.00 95.62 246 ARG A N 1
ATOM 1880 C CA . ARG A 1 246 ? 17.212 -9.346 -19.714 1.00 95.62 246 ARG A CA 1
ATOM 1881 C C . ARG A 1 246 ? 16.622 -9.452 -21.112 1.00 95.62 246 ARG A C 1
ATOM 1883 O O . ARG A 1 246 ? 16.822 -8.582 -21.957 1.00 95.62 246 ARG A O 1
ATOM 1890 N N . VAL A 1 247 ? 15.859 -10.516 -21.327 1.00 95.00 247 VAL A N 1
ATOM 1891 C CA . VAL A 1 247 ? 15.096 -10.730 -22.554 1.00 95.00 247 VAL A CA 1
ATOM 1892 C C . VAL A 1 247 ? 13.612 -10.658 -22.226 1.00 95.00 247 VAL A C 1
ATOM 1894 O O . VAL A 1 247 ? 13.135 -11.322 -21.308 1.00 95.00 247 VAL A O 1
ATOM 1897 N N . TYR A 1 248 ? 12.896 -9.841 -22.987 1.00 95.31 248 TYR A N 1
ATOM 1898 C CA . TYR A 1 248 ? 11.450 -9.704 -22.958 1.00 95.31 248 TYR A CA 1
ATOM 1899 C C . TYR A 1 248 ? 10.847 -10.439 -24.148 1.00 95.31 248 TYR A C 1
ATOM 1901 O O . TYR A 1 248 ? 11.315 -10.292 -25.279 1.00 95.31 248 TYR A O 1
ATOM 1909 N N . GLU A 1 249 ? 9.798 -11.210 -23.892 1.00 91.94 249 GLU A N 1
ATOM 1910 C CA . GLU A 1 249 ? 8.973 -11.806 -24.936 1.00 91.94 249 GLU A CA 1
ATOM 1911 C C . GLU A 1 249 ? 7.939 -10.776 -25.400 1.00 91.94 249 GLU A C 1
ATOM 1913 O O . GLU A 1 249 ? 7.182 -10.238 -24.590 1.00 91.94 249 GLU A O 1
ATOM 1918 N N . ARG A 1 250 ? 7.951 -10.458 -26.696 1.00 88.94 250 ARG A N 1
ATOM 1919 C CA . ARG A 1 250 ? 7.002 -9.524 -27.310 1.00 88.94 250 ARG A CA 1
ATOM 1920 C C . ARG A 1 250 ? 5.737 -10.230 -27.776 1.00 88.94 250 ARG A C 1
ATOM 1922 O O . ARG A 1 250 ? 5.715 -11.447 -27.936 1.00 88.94 250 ARG A O 1
ATOM 1929 N N . ALA A 1 251 ? 4.689 -9.460 -28.054 1.00 85.50 251 ALA A N 1
ATOM 1930 C CA . ALA A 1 251 ? 3.403 -9.986 -28.519 1.00 85.50 251 ALA A CA 1
ATOM 1931 C C . ALA A 1 251 ? 3.500 -10.776 -29.843 1.00 85.50 251 ALA A C 1
ATOM 1933 O O . ALA A 1 251 ? 2.651 -11.618 -30.124 1.00 85.50 251 ALA A O 1
ATOM 1934 N N . ASP A 1 252 ? 4.533 -10.520 -30.651 1.00 86.81 252 ASP A N 1
ATOM 1935 C CA . ASP A 1 252 ? 4.838 -11.260 -31.881 1.00 86.81 252 ASP A CA 1
ATOM 1936 C C . ASP A 1 252 ? 5.687 -12.530 -31.649 1.00 86.81 252 ASP A C 1
ATOM 1938 O O . ASP A 1 252 ? 6.088 -13.193 -32.609 1.00 86.81 252 ASP A O 1
ATOM 1942 N N . GLY A 1 253 ? 5.972 -12.866 -30.386 1.00 87.44 253 GLY A N 1
ATOM 1943 C CA . GLY A 1 253 ? 6.791 -14.000 -29.964 1.00 87.44 253 GLY A CA 1
ATOM 1944 C C . GLY A 1 253 ? 8.297 -13.792 -30.137 1.00 87.44 253 GLY A C 1
ATOM 1945 O O . GLY A 1 253 ? 9.071 -14.723 -29.903 1.00 87.44 253 GLY A O 1
ATOM 1946 N N . ARG A 1 254 ? 8.756 -12.608 -30.569 1.00 90.94 254 ARG A N 1
ATOM 1947 C CA . ARG A 1 254 ? 10.188 -12.349 -30.755 1.00 90.94 254 ARG A CA 1
ATOM 1948 C C . ARG A 1 254 ? 10.840 -11.894 -29.446 1.00 90.94 254 ARG A C 1
ATOM 1950 O O . ARG A 1 254 ? 10.297 -11.028 -28.756 1.00 90.94 254 ARG A O 1
ATOM 1957 N N . PRO A 1 255 ? 12.032 -12.418 -29.115 1.00 93.44 255 PRO A N 1
ATOM 1958 C CA . PRO A 1 255 ? 12.802 -11.926 -27.984 1.00 93.44 255 PRO A CA 1
ATOM 1959 C C . PRO A 1 255 ? 13.315 -10.509 -28.262 1.00 93.44 255 PRO A C 1
ATOM 1961 O O . PRO A 1 255 ? 13.733 -10.189 -29.377 1.00 93.44 255 PRO A O 1
ATOM 1964 N N . SER A 1 256 ? 13.323 -9.667 -27.234 1.00 95.38 256 SER A N 1
ATOM 1965 C CA . SER A 1 256 ? 13.768 -8.278 -27.321 1.00 95.38 256 SER A CA 1
ATOM 1966 C C . SER A 1 256 ? 14.456 -7.822 -26.031 1.00 95.38 256 SER A C 1
ATOM 1968 O O . SER A 1 256 ? 14.062 -8.258 -24.952 1.00 95.38 256 SER A O 1
ATOM 1970 N N . PRO A 1 257 ? 15.441 -6.907 -26.092 1.00 95.00 257 PRO A N 1
ATOM 1971 C CA . PRO A 1 257 ? 16.038 -6.310 -24.893 1.00 95.00 257 PRO A CA 1
ATOM 1972 C C . PRO A 1 257 ? 15.100 -5.326 -24.168 1.00 95.00 257 PRO A C 1
ATOM 1974 O O . PRO A 1 257 ? 15.373 -4.935 -23.039 1.00 95.00 257 PRO A O 1
ATOM 1977 N N . LEU A 1 258 ? 13.992 -4.922 -24.804 1.00 96.62 258 LEU A N 1
ATOM 1978 C CA . LEU A 1 258 ? 12.954 -4.058 -24.228 1.00 96.62 258 LEU A CA 1
ATOM 1979 C C . LEU A 1 258 ? 11.551 -4.641 -24.447 1.00 96.62 258 LEU A C 1
ATOM 1981 O O . LEU A 1 258 ? 11.294 -5.175 -25.539 1.00 96.62 258 LEU A O 1
ATOM 1985 N N . PRO A 1 259 ? 10.628 -4.488 -23.481 1.00 96.38 259 PRO A N 1
ATOM 1986 C CA . PRO A 1 259 ? 9.244 -4.912 -23.651 1.00 96.38 259 PRO A CA 1
ATOM 1987 C C . PRO A 1 259 ? 8.534 -4.083 -24.725 1.00 96.38 259 PRO A C 1
ATOM 1989 O O . PRO A 1 259 ? 9.004 -3.015 -25.127 1.00 96.38 259 PRO A O 1
ATOM 1992 N N . ASP A 1 260 ? 7.380 -4.568 -25.179 1.00 94.94 260 ASP A N 1
ATOM 1993 C CA . ASP A 1 260 ? 6.495 -3.761 -26.013 1.00 94.94 260 ASP A CA 1
ATOM 1994 C C . ASP A 1 260 ? 5.938 -2.575 -25.206 1.00 94.94 260 ASP A C 1
ATOM 1996 O O . ASP A 1 260 ? 5.461 -2.780 -24.083 1.00 94.94 260 ASP A O 1
ATOM 2000 N N . PRO A 1 261 ? 5.919 -1.347 -25.764 1.00 94.69 261 PRO A N 1
ATOM 2001 C CA . PRO A 1 261 ? 5.388 -0.177 -25.063 1.00 94.69 261 PRO A CA 1
ATOM 2002 C C . PRO A 1 261 ? 3.943 -0.365 -24.587 1.00 94.69 261 PRO A C 1
ATOM 2004 O O . PRO A 1 261 ? 3.599 0.001 -23.467 1.00 94.69 261 PRO A O 1
ATOM 2007 N N . ALA A 1 262 ? 3.105 -1.009 -25.405 1.00 94.88 262 ALA A N 1
ATOM 2008 C CA . ALA A 1 262 ? 1.716 -1.288 -25.052 1.00 94.88 262 ALA A CA 1
ATOM 2009 C C . ALA A 1 262 ? 1.585 -2.259 -23.862 1.00 94.88 262 ALA A C 1
ATOM 2011 O O . ALA A 1 262 ? 0.704 -2.067 -23.021 1.00 94.88 262 ALA A O 1
ATOM 2012 N N . ASP A 1 263 ? 2.460 -3.269 -23.759 1.00 95.62 263 ASP A N 1
ATOM 2013 C CA . ASP A 1 263 ? 2.452 -4.206 -22.627 1.00 95.62 263 ASP A CA 1
ATOM 2014 C C . ASP A 1 263 ? 2.964 -3.524 -21.350 1.00 95.62 263 ASP A C 1
ATOM 2016 O O . ASP A 1 263 ? 2.334 -3.619 -20.293 1.00 95.62 263 ASP A O 1
ATOM 2020 N N . LEU A 1 264 ? 4.040 -2.729 -21.452 1.00 97.25 264 LEU A N 1
ATOM 2021 C CA . LEU A 1 264 ? 4.503 -1.894 -20.340 1.00 97.25 264 LEU A CA 1
ATOM 2022 C C . LEU A 1 264 ? 3.384 -0.963 -19.848 1.00 97.25 264 LEU A C 1
ATOM 2024 O O . LEU A 1 264 ? 3.104 -0.929 -18.650 1.00 97.25 264 LEU A O 1
ATOM 2028 N N . ALA A 1 265 ? 2.685 -0.276 -20.756 1.00 97.00 265 ALA A N 1
ATOM 2029 C CA . ALA A 1 265 ? 1.578 0.616 -20.418 1.00 97.00 265 ALA A CA 1
ATOM 2030 C C . ALA A 1 265 ? 0.419 -0.118 -19.726 1.00 97.00 265 ALA A C 1
ATOM 2032 O O . ALA A 1 265 ? -0.129 0.367 -18.731 1.00 97.00 265 ALA A O 1
ATOM 2033 N N . ALA A 1 266 ? 0.033 -1.296 -20.228 1.00 95.50 266 ALA A N 1
ATOM 2034 C CA . ALA A 1 266 ? -1.027 -2.108 -19.636 1.00 95.50 266 ALA A CA 1
ATOM 2035 C C . ALA A 1 266 ? -0.669 -2.554 -18.210 1.00 95.50 266 ALA A C 1
ATOM 2037 O O . ALA A 1 266 ? -1.493 -2.453 -17.295 1.00 95.50 266 ALA A O 1
ATOM 2038 N N . ARG A 1 267 ? 0.574 -2.995 -18.001 1.00 96.19 267 ARG A N 1
ATOM 2039 C CA . ARG A 1 267 ? 1.055 -3.451 -16.694 1.00 96.19 267 ARG A CA 1
ATOM 2040 C C . ARG A 1 267 ? 1.216 -2.300 -15.709 1.00 96.19 267 ARG A C 1
ATOM 2042 O O . ARG A 1 267 ? 0.746 -2.437 -14.582 1.00 96.19 267 ARG A O 1
ATOM 2049 N N . LEU A 1 268 ? 1.786 -1.168 -16.134 1.00 96.25 268 LEU A N 1
ATOM 2050 C CA . LEU A 1 268 ? 1.903 0.044 -15.316 1.00 96.25 268 LEU A CA 1
ATOM 2051 C C . LEU A 1 268 ? 0.530 0.570 -14.887 1.00 96.25 268 LEU A C 1
ATOM 2053 O O . LEU A 1 268 ? 0.335 0.858 -13.709 1.00 96.25 268 LEU A O 1
ATOM 2057 N N . ARG A 1 269 ? -0.458 0.603 -15.793 1.00 93.44 269 ARG A N 1
ATOM 2058 C CA . ARG A 1 269 ? -1.840 0.989 -15.455 1.00 93.44 269 ARG A CA 1
ATOM 2059 C C . ARG A 1 269 ? -2.433 0.110 -14.353 1.00 93.44 269 ARG A C 1
ATOM 2061 O O . ARG A 1 269 ? -3.134 0.621 -13.489 1.00 93.44 269 ARG A O 1
ATOM 2068 N N . ARG A 1 270 ? -2.148 -1.196 -14.372 1.00 91.44 270 ARG A N 1
ATOM 2069 C CA . ARG A 1 270 ? -2.635 -2.139 -13.357 1.00 91.44 270 ARG A CA 1
ATOM 2070 C C . ARG A 1 270 ? -1.946 -1.952 -12.006 1.00 91.44 270 ARG A C 1
ATOM 2072 O O . ARG A 1 270 ? -2.621 -1.992 -10.986 1.00 91.44 270 ARG A O 1
ATOM 2079 N N . VAL A 1 271 ? -0.621 -1.803 -11.981 1.00 91.88 271 VAL A N 1
ATOM 2080 C CA . VAL A 1 271 ? 0.133 -1.701 -10.713 1.00 91.88 271 VAL A CA 1
ATOM 2081 C C . VAL A 1 271 ? 0.030 -0.312 -10.075 1.00 91.88 271 VAL A C 1
ATOM 2083 O O . VAL A 1 271 ? 0.103 -0.208 -8.860 1.00 91.88 271 VAL A O 1
ATOM 2086 N N . LEU A 1 272 ? -0.208 0.736 -10.872 1.00 92.12 272 LEU A N 1
ATOM 2087 C CA . LEU A 1 272 ? -0.455 2.116 -10.426 1.00 92.12 272 LEU A CA 1
ATOM 2088 C C . LEU A 1 272 ? -1.951 2.483 -10.457 1.00 92.12 272 LEU A C 1
ATOM 2090 O O . LEU A 1 272 ? -2.309 3.665 -10.601 1.00 92.12 272 LEU A O 1
ATOM 2094 N N . ALA A 1 273 ? -2.820 1.470 -10.390 1.00 89.38 273 ALA A N 1
ATOM 2095 C CA . ALA A 1 273 ? -4.264 1.651 -10.369 1.00 89.38 273 ALA A CA 1
ATOM 2096 C C . ALA A 1 273 ? -4.664 2.492 -9.156 1.00 89.38 273 ALA A C 1
ATOM 2098 O O . ALA A 1 273 ? -4.162 2.302 -8.045 1.00 89.38 273 ALA A O 1
ATOM 2099 N N . ARG A 1 274 ? -5.570 3.443 -9.373 1.00 90.19 274 ARG A N 1
ATOM 2100 C CA . ARG A 1 274 ? -6.139 4.233 -8.284 1.00 90.19 274 ARG A CA 1
ATOM 2101 C C . ARG A 1 274 ? -7.252 3.422 -7.615 1.00 90.19 274 ARG A C 1
ATOM 2103 O O . ARG A 1 274 ? -7.803 2.528 -8.255 1.00 90.19 274 ARG A O 1
ATOM 2110 N N . PRO A 1 275 ? -7.646 3.748 -6.373 1.00 89.81 275 PRO A N 1
ATOM 2111 C CA . PRO A 1 275 ? -8.712 3.019 -5.683 1.00 89.81 275 PRO A CA 1
ATOM 2112 C C . PRO A 1 275 ? -10.002 2.901 -6.511 1.00 89.81 275 PRO A C 1
ATOM 2114 O O . PRO A 1 275 ? -10.590 1.830 -6.588 1.00 89.81 275 PRO A O 1
ATOM 2117 N N . TRP A 1 276 ? -10.388 3.968 -7.218 1.00 89.75 276 TRP A N 1
ATOM 2118 C CA . TRP A 1 276 ? -11.575 3.995 -8.086 1.00 89.75 276 TRP A CA 1
ATOM 2119 C C . TRP A 1 276 ? -11.402 3.328 -9.458 1.00 89.75 276 TRP A C 1
ATOM 2121 O O . TRP A 1 276 ? -12.374 3.213 -10.200 1.00 89.75 276 TRP A O 1
ATOM 2131 N N . ASP A 1 277 ? -10.192 2.884 -9.805 1.00 89.81 277 ASP A N 1
ATOM 2132 C CA . ASP A 1 277 ? -9.945 2.069 -11.000 1.00 89.81 277 ASP A CA 1
ATOM 2133 C C . ASP A 1 277 ? -10.127 0.563 -10.700 1.00 89.81 277 ASP A C 1
ATOM 2135 O O . ASP A 1 277 ? -10.050 -0.267 -11.611 1.00 89.81 277 ASP A O 1
ATOM 2139 N N . LEU A 1 278 ? -10.340 0.187 -9.430 1.00 87.69 278 LEU A N 1
ATOM 2140 C CA . LEU A 1 278 ? -10.462 -1.209 -9.016 1.00 87.69 278 LEU A CA 1
ATOM 2141 C C . LEU A 1 278 ? -11.786 -1.837 -9.490 1.00 87.69 278 LEU A C 1
ATOM 2143 O O . LEU A 1 278 ? -12.844 -1.205 -9.416 1.00 87.69 278 LEU A O 1
ATOM 2147 N N . PRO A 1 279 ? -11.770 -3.113 -9.922 1.00 87.00 279 PRO A N 1
ATOM 2148 C CA . PRO A 1 279 ? -12.991 -3.829 -10.268 1.00 87.00 279 PRO A CA 1
ATOM 2149 C C . PRO A 1 279 ? -13.979 -3.865 -9.097 1.00 87.00 279 PRO A C 1
ATOM 2151 O O . PRO A 1 279 ? -13.620 -4.255 -7.989 1.00 87.00 279 PRO A O 1
ATOM 2154 N N . GLY A 1 280 ? -15.234 -3.489 -9.352 1.00 85.94 280 GLY A N 1
ATOM 2155 C CA . GLY A 1 280 ? -16.289 -3.502 -8.334 1.00 85.94 280 GLY A CA 1
ATOM 2156 C C . GLY A 1 280 ? -16.228 -2.353 -7.323 1.00 85.94 280 GLY A C 1
ATOM 2157 O O . GLY A 1 280 ? -17.018 -2.355 -6.381 1.00 85.94 280 GLY A O 1
ATOM 2158 N N . TRP A 1 281 ? -15.337 -1.371 -7.512 1.00 91.81 281 TRP A N 1
ATOM 2159 C CA . TRP A 1 281 ? -15.315 -0.174 -6.676 1.00 91.81 281 TRP A CA 1
ATOM 2160 C C . TRP A 1 281 ? -16.626 0.610 -6.797 1.00 91.81 281 TRP A C 1
ATOM 2162 O O . TRP A 1 281 ? -17.144 0.844 -7.893 1.00 91.81 281 TRP A O 1
ATOM 2172 N N . VAL A 1 282 ? -17.144 1.045 -5.652 1.00 89.50 282 VAL A N 1
ATOM 2173 C CA . VAL A 1 282 ? -18.309 1.921 -5.536 1.00 89.50 282 VAL A CA 1
ATOM 2174 C C . VAL A 1 282 ? -17.950 3.118 -4.662 1.00 89.50 282 VAL A C 1
ATOM 2176 O O . VAL A 1 282 ? -17.225 2.975 -3.683 1.00 89.50 282 VAL A O 1
ATOM 2179 N N . ASP A 1 283 ? -18.458 4.306 -4.999 1.00 88.44 283 ASP A N 1
ATOM 2180 C CA . ASP A 1 283 ? -18.229 5.505 -4.179 1.00 88.44 283 ASP A CA 1
ATOM 2181 C C . ASP A 1 283 ? -18.826 5.278 -2.779 1.00 88.44 283 ASP A C 1
ATOM 2183 O O . ASP A 1 283 ? -20.051 5.142 -2.680 1.00 88.44 283 ASP A O 1
ATOM 2187 N N . PRO A 1 284 ? -18.013 5.232 -1.705 1.00 85.38 284 PRO A N 1
ATOM 2188 C CA . PRO A 1 284 ? -18.501 4.900 -0.368 1.00 85.38 284 PRO A CA 1
ATOM 2189 C C . PRO A 1 284 ? -19.471 5.945 0.196 1.00 85.38 284 PRO A C 1
ATOM 2191 O O . PRO A 1 284 ? -20.245 5.621 1.097 1.00 85.38 284 PRO A O 1
ATOM 2194 N N . ARG A 1 285 ? -19.497 7.159 -0.373 1.00 85.00 285 ARG A N 1
ATOM 2195 C CA . ARG A 1 285 ? -20.454 8.213 -0.004 1.00 85.00 285 ARG A CA 1
ATOM 2196 C C . ARG A 1 285 ? -21.835 7.994 -0.608 1.00 85.00 285 ARG A C 1
ATOM 2198 O O . ARG A 1 285 ? -22.805 8.623 -0.188 1.00 85.00 285 ARG A O 1
ATOM 2205 N N . LYS A 1 286 ? -21.949 7.143 -1.630 1.00 79.25 286 LYS A N 1
ATOM 2206 C CA . LYS A 1 286 ? -23.237 6.833 -2.249 1.00 79.25 286 LYS A CA 1
ATOM 2207 C C . LYS A 1 286 ? -23.881 5.663 -1.508 1.00 79.25 286 LYS A C 1
ATOM 2209 O O . LYS A 1 286 ? -23.212 4.661 -1.255 1.00 79.25 286 LYS A O 1
ATOM 2214 N N . PRO A 1 287 ? -25.184 5.738 -1.189 1.00 60.38 287 PRO A N 1
ATOM 2215 C CA . PRO A 1 287 ? -25.881 4.590 -0.634 1.00 60.38 287 PRO A CA 1
ATOM 2216 C C . PRO A 1 287 ? -25.792 3.421 -1.622 1.00 60.38 287 PRO A C 1
ATOM 2218 O O . PRO A 1 287 ? -26.004 3.598 -2.824 1.00 60.38 287 PRO A O 1
ATOM 2221 N N . SER A 1 288 ? -25.478 2.221 -1.124 1.00 57.78 288 SER A N 1
ATOM 2222 C CA . SER A 1 288 ? -25.563 1.011 -1.938 1.00 57.78 288 SER A CA 1
ATOM 2223 C C . SER A 1 288 ? -27.020 0.850 -2.373 1.00 57.78 288 SER A C 1
ATOM 2225 O O . SER A 1 288 ? -27.880 0.631 -1.514 1.00 57.78 288 SER A O 1
ATOM 2227 N N . ASN A 1 289 ? -27.318 0.960 -3.669 1.00 44.72 289 ASN A N 1
ATOM 2228 C CA . ASN A 1 289 ? -28.597 0.475 -4.180 1.00 44.72 289 ASN A CA 1
ATOM 2229 C C . ASN A 1 289 ? -28.632 -1.032 -3.893 1.00 44.72 289 ASN A C 1
ATOM 2231 O O . ASN A 1 289 ? -27.899 -1.790 -4.525 1.00 44.72 289 ASN A O 1
ATOM 2235 N N . ARG A 1 290 ? -29.395 -1.423 -2.868 1.00 40.50 290 ARG A N 1
ATOM 2236 C CA . ARG A 1 290 ? -29.757 -2.819 -2.621 1.00 40.50 290 ARG A CA 1
ATOM 2237 C C . ARG A 1 290 ? -30.746 -3.282 -3.678 1.00 40.50 290 ARG A C 1
ATOM 2239 O O . ARG A 1 290 ? -31.611 -2.457 -4.052 1.00 40.50 290 ARG A O 1
#